Protein AF-A0A848NGG4-F1 (afdb_monomer_lite)

Organism: NCBI:txid72557

Foldseek 3Di:
DDDQPDDPVLVVLLVVLLCLLVVLCVVCVDPQPDQLVVLLVCLVPVPVDDLFFCSNVLNVVVVVVVHDSLVSLSVLLSVLLSLLLVLQQDRPPDDDDVVNVVSNVVSVVSSVVSSVCSNVSSRVVLVSNLVSLLSNLLSLLVPDDDDDPDPVSVVSSVVSLVNSCRSPVVCNVVSVVVSVVSNVVVVVVVVVVVVVVPDPVPPDPPPPPPPD

Structure (mmCIF, N/CA/C/O backbone):
data_AF-A0A848NGG4-F1
#
_entry.id   AF-A0A848NGG4-F1
#
loop_
_atom_site.group_PDB
_atom_site.id
_atom_site.type_symbol
_atom_site.label_atom_id
_atom_site.label_alt_id
_atom_site.label_comp_id
_atom_site.label_asym_id
_atom_site.label_entity_id
_atom_site.label_seq_id
_atom_site.pdbx_PDB_ins_code
_atom_site.Cartn_x
_atom_site.Cartn_y
_atom_site.Cartn_z
_atom_site.occupancy
_atom_site.B_iso_or_equiv
_atom_site.auth_seq_id
_atom_site.auth_comp_id
_atom_site.auth_asym_id
_atom_site.auth_atom_id
_atom_site.pdbx_PDB_model_num
ATOM 1 N N . MET A 1 1 ? -26.338 -16.593 5.298 1.00 42.88 1 MET A N 1
ATOM 2 C CA . MET A 1 1 ? -25.086 -15.808 5.193 1.00 42.88 1 MET A CA 1
ATOM 3 C C . MET A 1 1 ? -25.391 -14.527 4.423 1.00 42.88 1 MET A C 1
ATOM 5 O O . MET A 1 1 ? -25.716 -14.621 3.250 1.00 42.88 1 MET A O 1
ATOM 9 N N . ARG A 1 2 ? -25.391 -13.346 5.059 1.00 36.25 2 ARG A N 1
ATOM 10 C CA . ARG A 1 2 ? -25.520 -12.071 4.326 1.00 36.25 2 ARG A CA 1
ATOM 11 C C . ARG A 1 2 ? -24.120 -11.620 3.927 1.00 36.25 2 ARG A C 1
ATOM 13 O O . ARG A 1 2 ? -23.299 -11.378 4.808 1.00 36.25 2 ARG A O 1
ATOM 20 N N . LEU A 1 3 ? -23.848 -11.546 2.626 1.00 39.44 3 LEU A N 1
ATOM 21 C CA . LEU A 1 3 ? -22.597 -10.978 2.131 1.00 39.44 3 LEU A CA 1
ATOM 22 C C . LEU A 1 3 ? -22.504 -9.510 2.580 1.00 39.44 3 LEU A C 1
ATOM 24 O O . LEU A 1 3 ? -23.511 -8.795 2.526 1.00 39.44 3 LEU A O 1
ATOM 28 N N . PRO A 1 4 ? -21.336 -9.049 3.058 1.00 52.50 4 PRO A N 1
ATOM 29 C CA . PRO A 1 4 ? -21.156 -7.654 3.425 1.00 52.50 4 PRO A CA 1
ATOM 30 C C . PRO A 1 4 ? -21.379 -6.782 2.186 1.00 52.50 4 PRO A C 1
ATOM 32 O O . PRO A 1 4 ? -20.654 -6.890 1.201 1.00 52.50 4 PRO A O 1
ATOM 35 N N . GLN A 1 5 ? -22.397 -5.921 2.233 1.00 54.62 5 GLN A N 1
ATOM 36 C CA . GLN A 1 5 ? -22.659 -4.932 1.190 1.00 54.62 5 GLN A CA 1
ATOM 37 C C . GLN A 1 5 ? -21.437 -4.012 1.063 1.00 54.62 5 GLN A C 1
ATOM 39 O O . GLN A 1 5 ? -21.092 -3.274 1.991 1.00 54.62 5 GLN A O 1
ATOM 44 N N . VAL A 1 6 ? -20.747 -4.083 -0.075 1.00 60.03 6 VAL A N 1
ATOM 45 C CA . VAL A 1 6 ? -19.654 -3.166 -0.399 1.00 60.03 6 VAL A CA 1
ATOM 46 C C . VAL A 1 6 ? -20.287 -1.823 -0.755 1.00 60.03 6 VAL A C 1
ATOM 48 O O . VAL A 1 6 ? -20.941 -1.696 -1.783 1.00 60.03 6 VAL A O 1
ATOM 51 N N . GLY A 1 7 ? -20.139 -0.822 0.116 1.00 68.19 7 GLY A N 1
ATOM 52 C CA . GLY A 1 7 ? -20.706 0.506 -0.128 1.00 68.19 7 GLY A CA 1
ATOM 53 C C . GLY A 1 7 ? -20.148 1.129 -1.413 1.00 68.19 7 GLY A C 1
ATOM 54 O O . GLY A 1 7 ? -18.930 1.138 -1.606 1.00 68.19 7 GLY A O 1
ATOM 55 N N . GLY A 1 8 ? -21.024 1.685 -2.258 1.00 75.56 8 GLY A N 1
ATOM 56 C CA . GLY A 1 8 ? -20.667 2.238 -3.575 1.00 75.56 8 GLY A CA 1
ATOM 57 C C . GLY A 1 8 ? -19.533 3.273 -3.553 1.00 75.56 8 GLY A C 1
ATOM 58 O O . GLY A 1 8 ? -18.743 3.339 -4.489 1.00 75.56 8 GLY A O 1
ATOM 59 N N . GLY A 1 9 ? -19.361 4.002 -2.443 1.00 75.62 9 GLY A N 1
ATOM 60 C CA . GLY A 1 9 ? -18.257 4.955 -2.273 1.00 75.62 9 GLY A CA 1
ATOM 61 C C . GLY A 1 9 ? -16.858 4.321 -2.265 1.00 75.62 9 GLY A C 1
ATOM 62 O O . GLY A 1 9 ? -15.914 4.936 -2.750 1.00 75.62 9 GLY A O 1
ATOM 63 N N . ARG A 1 10 ? -16.707 3.079 -1.777 1.00 79.19 10 ARG A N 1
ATOM 64 C CA . ARG A 1 10 ? -15.417 2.357 -1.809 1.00 79.19 10 ARG A CA 1
ATOM 65 C C . ARG A 1 10 ? -15.009 2.014 -3.233 1.00 79.19 10 ARG A C 1
ATOM 67 O O . ARG A 1 10 ? -13.853 2.181 -3.601 1.00 79.19 10 ARG A O 1
ATOM 74 N N . ILE A 1 11 ? -15.981 1.543 -4.011 1.00 83.94 11 ILE A N 1
ATOM 75 C CA . ILE A 1 11 ? -15.784 1.138 -5.402 1.00 83.94 11 ILE A CA 1
ATOM 76 C C . ILE A 1 11 ? -15.431 2.368 -6.236 1.00 83.94 11 ILE A C 1
ATOM 78 O O . ILE A 1 11 ? -14.435 2.341 -6.947 1.00 83.94 11 ILE A O 1
ATOM 82 N N . ALA A 1 12 ? -16.171 3.469 -6.083 1.00 84.69 12 ALA A N 1
ATOM 83 C CA . ALA A 1 12 ? -15.880 4.715 -6.788 1.00 84.69 12 ALA A CA 1
ATOM 84 C C . ALA A 1 12 ? -14.471 5.252 -6.477 1.00 84.69 12 ALA A C 1
ATOM 86 O O . ALA A 1 12 ? -13.731 5.588 -7.397 1.00 84.69 12 ALA A O 1
ATOM 87 N N . ALA A 1 13 ? -14.064 5.276 -5.201 1.00 82.25 13 ALA A N 1
ATOM 88 C CA . ALA A 1 13 ? -12.723 5.718 -4.810 1.00 82.25 13 ALA A CA 1
ATOM 89 C C . ALA A 1 13 ? -11.616 4.799 -5.358 1.00 82.25 13 ALA A C 1
ATOM 91 O O . ALA A 1 13 ? -10.593 5.285 -5.832 1.00 82.25 13 ALA A O 1
ATOM 92 N N . ALA A 1 14 ? -11.830 3.479 -5.329 1.00 85.75 14 ALA A N 1
ATOM 93 C CA . ALA A 1 14 ? -10.897 2.508 -5.893 1.00 85.75 14 ALA A CA 1
ATOM 94 C C . ALA A 1 14 ? -10.751 2.675 -7.414 1.00 85.75 14 ALA A C 1
ATOM 96 O O . ALA A 1 14 ? -9.632 2.731 -7.915 1.00 85.75 14 ALA A O 1
ATOM 97 N N . LEU A 1 15 ? -11.866 2.814 -8.138 1.00 88.25 15 LEU A N 1
ATOM 98 C CA . LEU A 1 15 ? -11.864 3.053 -9.582 1.00 88.25 15 LEU A CA 1
ATOM 99 C C . LEU A 1 15 ? -11.178 4.374 -9.936 1.00 88.25 15 LEU A C 1
ATOM 101 O O . LEU A 1 15 ? -10.399 4.411 -10.883 1.00 88.25 15 LEU A O 1
ATOM 105 N N . LEU A 1 16 ? -11.414 5.434 -9.157 1.00 87.00 16 LEU A N 1
ATOM 106 C CA . LEU A 1 16 ? -10.749 6.721 -9.349 1.00 87.00 16 LEU A CA 1
ATOM 107 C C . LEU A 1 16 ? -9.233 6.609 -9.148 1.00 87.00 16 LEU A C 1
ATOM 109 O O . LEU A 1 16 ? -8.476 7.143 -9.952 1.00 87.00 16 LEU A O 1
ATOM 113 N N . ALA A 1 17 ? -8.783 5.891 -8.114 1.00 83.81 17 ALA A N 1
ATOM 114 C CA . ALA A 1 17 ? -7.361 5.657 -7.882 1.00 83.81 17 ALA A CA 1
ATOM 115 C C . ALA A 1 17 ? -6.725 4.861 -9.033 1.00 83.81 17 ALA A C 1
ATOM 117 O O . ALA A 1 17 ? -5.684 5.262 -9.545 1.00 83.81 17 ALA A O 1
ATOM 118 N N . ILE A 1 18 ? -7.375 3.782 -9.488 1.00 87.25 18 ILE A N 1
ATOM 119 C CA . ILE A 1 18 ? -6.925 3.001 -10.652 1.00 87.25 18 ILE A CA 1
ATOM 120 C C . ILE A 1 18 ? -6.815 3.910 -11.884 1.00 87.25 18 ILE A C 1
ATOM 122 O O . ILE A 1 18 ? -5.762 3.960 -12.517 1.00 87.25 18 ILE A O 1
ATOM 126 N N . ALA A 1 19 ? -7.868 4.670 -12.196 1.00 87.38 19 ALA A N 1
ATOM 127 C CA . ALA A 1 19 ? -7.880 5.579 -13.337 1.00 87.38 19 ALA A CA 1
ATOM 128 C C . ALA A 1 19 ? -6.771 6.639 -13.244 1.00 87.38 19 ALA A C 1
ATOM 130 O O . ALA A 1 19 ? -6.118 6.920 -14.245 1.00 87.38 19 ALA A O 1
ATOM 131 N N . ALA A 1 20 ? -6.511 7.180 -12.051 1.00 83.50 20 ALA A N 1
ATOM 132 C CA . ALA A 1 20 ? -5.441 8.145 -11.828 1.00 83.50 20 ALA A CA 1
ATOM 133 C C . ALA A 1 20 ? -4.053 7.537 -12.090 1.00 83.50 20 ALA A C 1
ATOM 135 O O . ALA A 1 20 ? -3.285 8.103 -12.865 1.00 83.50 20 ALA A O 1
ATOM 136 N N . PHE A 1 21 ? -3.736 6.370 -11.513 1.00 81.69 21 PHE A N 1
ATOM 137 C CA . PHE A 1 21 ? -2.426 5.731 -11.706 1.00 81.69 21 PHE A CA 1
ATOM 138 C C . PHE A 1 21 ? -2.168 5.354 -13.166 1.00 81.69 21 PHE A C 1
ATOM 140 O O . PHE A 1 21 ? -1.100 5.660 -13.696 1.00 81.69 21 PHE A O 1
ATOM 147 N N . PHE A 1 22 ? -3.144 4.735 -13.836 1.00 84.88 22 PHE A N 1
ATOM 148 C CA . PHE A 1 22 ? -2.998 4.347 -15.240 1.00 84.88 22 PHE A CA 1
ATOM 149 C C . PHE A 1 22 ? -3.020 5.557 -16.183 1.00 84.88 22 PHE A C 1
ATOM 151 O O . PHE A 1 22 ? -2.250 5.588 -17.141 1.00 84.88 22 PHE A O 1
ATOM 158 N N . GLY A 1 23 ? -3.842 6.573 -15.905 1.00 83.31 23 GLY A N 1
ATOM 159 C CA . GLY A 1 23 ? -3.895 7.808 -16.688 1.00 83.31 23 GLY A CA 1
ATOM 160 C C . GLY A 1 23 ? -2.586 8.593 -16.628 1.00 83.31 23 GLY A C 1
ATOM 161 O O . GLY A 1 23 ? -2.070 9.009 -17.662 1.00 83.31 23 GLY A O 1
ATOM 162 N N . ILE A 1 24 ? -1.996 8.727 -15.437 1.00 75.00 24 ILE A N 1
ATOM 163 C CA . ILE A 1 24 ? -0.695 9.385 -15.245 1.00 75.00 24 ILE A CA 1
ATOM 164 C C . ILE A 1 24 ? 0.420 8.584 -15.925 1.00 75.00 24 ILE A C 1
ATOM 166 O O . ILE A 1 24 ? 1.232 9.166 -16.645 1.00 75.00 24 ILE A O 1
ATOM 170 N N . ALA A 1 25 ? 0.439 7.257 -15.764 1.00 75.81 25 ALA A N 1
ATOM 171 C CA . ALA A 1 25 ? 1.416 6.401 -16.436 1.00 75.81 25 ALA A CA 1
ATOM 172 C C . ALA A 1 25 ? 1.322 6.501 -17.969 1.00 75.81 25 ALA A C 1
ATOM 174 O O . ALA A 1 25 ? 2.349 6.555 -18.644 1.00 75.81 25 ALA A O 1
ATOM 175 N N . ALA A 1 26 ? 0.106 6.586 -18.520 1.00 80.12 26 ALA A N 1
ATOM 176 C CA . ALA A 1 26 ? -0.121 6.757 -19.953 1.00 80.12 26 ALA A CA 1
ATOM 177 C C . ALA A 1 26 ? 0.290 8.147 -20.464 1.00 80.12 26 ALA A C 1
ATOM 179 O O . ALA A 1 26 ? 0.866 8.247 -21.547 1.00 80.12 26 ALA A O 1
ATOM 180 N N . MET A 1 27 ? -0.015 9.201 -19.698 1.00 75.69 27 MET A N 1
ATOM 181 C CA . MET A 1 27 ? 0.215 10.597 -20.081 1.00 75.69 27 MET A CA 1
ATOM 182 C C . MET A 1 27 ? 1.693 10.971 -20.031 1.00 75.69 27 MET A C 1
ATOM 184 O O . MET A 1 27 ? 2.199 11.594 -20.959 1.00 75.69 27 MET A O 1
ATOM 188 N N . PHE A 1 28 ? 2.383 10.598 -18.955 1.00 64.94 28 PHE A N 1
ATOM 189 C CA . PHE A 1 28 ? 3.766 11.014 -18.752 1.00 64.94 28 PHE A CA 1
ATOM 190 C C . PHE A 1 28 ? 4.770 10.000 -19.287 1.00 64.94 28 PHE A C 1
ATOM 192 O O . PHE A 1 28 ? 5.910 10.389 -19.525 1.00 64.94 28 PHE A O 1
ATOM 199 N N . ARG A 1 29 ? 4.364 8.724 -19.461 1.00 63.12 29 ARG A N 1
ATOM 200 C CA . ARG A 1 29 ? 5.255 7.579 -19.741 1.00 63.12 29 ARG A CA 1
ATOM 201 C C . ARG A 1 29 ? 6.622 7.761 -19.083 1.00 63.12 29 ARG A C 1
ATOM 203 O O . ARG A 1 29 ? 7.631 7.657 -19.783 1.00 63.12 29 ARG A O 1
ATOM 210 N N . PRO A 1 30 ? 6.667 8.152 -17.796 1.00 56.91 30 PRO A N 1
ATOM 211 C CA . PRO A 1 30 ? 7.916 8.605 -17.238 1.00 56.91 30 PRO A CA 1
ATOM 212 C C . PRO A 1 30 ? 8.872 7.428 -17.346 1.00 56.91 30 PRO A C 1
ATOM 214 O O . PRO A 1 30 ? 8.525 6.324 -16.913 1.00 56.91 30 PRO A O 1
ATOM 217 N N . GLU A 1 31 ? 10.042 7.631 -17.954 1.00 54.03 31 GLU A N 1
ATOM 218 C CA . GLU A 1 31 ? 11.123 6.700 -17.679 1.00 54.03 31 GLU A CA 1
ATOM 219 C C . GLU A 1 31 ? 11.249 6.679 -16.157 1.00 54.03 31 GLU A C 1
ATOM 221 O O . GLU A 1 31 ? 11.372 7.746 -15.543 1.00 54.03 31 GLU A O 1
ATOM 226 N N . PRO A 1 32 ? 11.072 5.512 -15.523 1.00 53.81 32 PRO A N 1
ATOM 227 C CA . PRO A 1 32 ? 11.035 5.465 -14.080 1.00 53.81 32 PRO A CA 1
ATOM 228 C C . PRO A 1 32 ? 12.338 6.048 -13.535 1.00 53.81 32 PRO A C 1
ATOM 230 O O . PRO A 1 32 ? 13.411 5.523 -13.802 1.00 53.81 32 PRO A O 1
ATOM 233 N N . VAL A 1 33 ? 12.271 7.155 -12.803 1.00 58.19 33 VAL A N 1
ATOM 234 C CA . VAL A 1 33 ? 13.480 7.826 -12.311 1.00 58.19 33 VAL A CA 1
ATOM 235 C C . VAL A 1 33 ? 14.144 6.957 -11.237 1.00 58.19 33 VAL A C 1
ATOM 237 O O . VAL A 1 33 ? 13.449 6.300 -10.464 1.00 58.19 33 VAL A O 1
ATOM 240 N N . SER A 1 34 ? 15.485 6.963 -11.217 1.00 58.47 34 SER A N 1
ATOM 241 C CA . SER A 1 34 ? 16.433 6.412 -10.221 1.00 58.47 34 SER A CA 1
ATOM 242 C C . SER A 1 34 ? 15.930 5.265 -9.332 1.00 58.47 34 SER A C 1
ATOM 244 O O . SER A 1 34 ? 16.369 4.131 -9.494 1.00 58.47 34 SER A O 1
ATOM 246 N N . ASP A 1 35 ? 15.033 5.539 -8.383 1.00 67.12 35 ASP A N 1
ATOM 247 C CA . ASP A 1 35 ? 14.587 4.576 -7.377 1.00 67.12 35 ASP A CA 1
ATOM 248 C C . ASP A 1 35 ? 13.759 3.439 -7.971 1.00 67.12 35 ASP A C 1
ATOM 250 O O . ASP A 1 35 ? 13.964 2.283 -7.609 1.00 67.12 35 ASP A O 1
ATOM 254 N N . PHE A 1 36 ? 12.847 3.721 -8.904 1.00 68.50 36 PHE A N 1
ATOM 255 C CA . PHE A 1 36 ? 12.080 2.645 -9.525 1.00 68.50 36 PHE A CA 1
ATOM 256 C C . PHE A 1 36 ? 12.971 1.767 -10.398 1.00 68.50 36 PHE A C 1
ATOM 258 O O . PHE A 1 36 ? 12.905 0.547 -10.280 1.00 68.50 36 PHE A O 1
ATOM 265 N N . LEU A 1 37 ? 13.817 2.366 -11.245 1.00 72.88 37 LEU A N 1
ATOM 266 C CA . LEU A 1 37 ? 14.780 1.619 -12.061 1.00 72.88 37 LEU A CA 1
ATOM 267 C C . LEU A 1 37 ? 15.682 0.750 -11.184 1.00 72.88 37 LEU A C 1
ATOM 269 O O . LEU A 1 37 ? 15.903 -0.415 -11.500 1.00 72.88 37 LEU A O 1
ATOM 273 N N . TYR A 1 38 ? 16.124 1.283 -10.046 1.00 75.31 38 TYR A N 1
ATOM 274 C CA . TYR A 1 38 ? 16.896 0.544 -9.060 1.00 75.31 38 TYR A CA 1
ATOM 275 C C . TYR A 1 38 ? 16.151 -0.709 -8.564 1.00 75.31 38 TYR A C 1
ATOM 277 O O . TYR A 1 38 ? 16.687 -1.810 -8.666 1.00 75.31 38 TYR A O 1
ATOM 285 N N . TYR A 1 39 ? 14.896 -0.590 -8.111 1.00 74.12 39 TYR A N 1
ATOM 286 C CA . TYR A 1 39 ? 14.107 -1.756 -7.672 1.00 74.12 39 TYR A CA 1
ATOM 287 C C . TYR A 1 39 ? 13.698 -2.690 -8.821 1.00 74.12 39 TYR A C 1
ATOM 289 O O . TYR A 1 39 ? 13.593 -3.901 -8.630 1.00 74.12 39 TYR A O 1
ATOM 297 N N . TRP A 1 40 ? 13.516 -2.152 -10.026 1.00 78.31 40 TRP A N 1
ATOM 298 C CA . TRP A 1 40 ? 13.232 -2.926 -11.231 1.00 78.31 40 TRP A CA 1
ATOM 299 C C . TRP A 1 40 ? 14.433 -3.769 -11.672 1.00 78.31 40 TRP A C 1
ATOM 301 O O . TRP A 1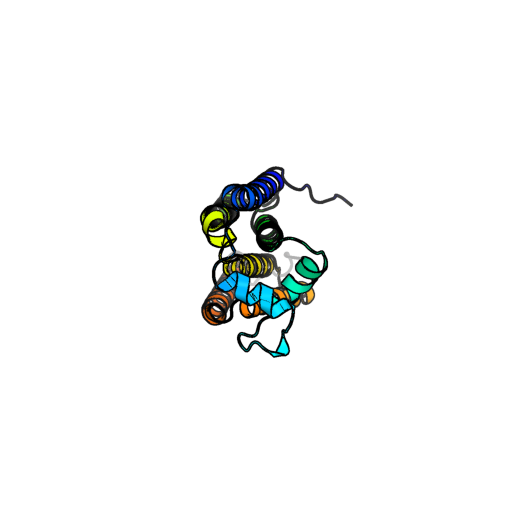 40 ? 14.258 -4.885 -12.159 1.00 78.31 40 TRP A O 1
ATOM 311 N N . MET A 1 41 ? 15.656 -3.262 -11.500 1.00 78.56 41 MET A N 1
ATOM 312 C CA . MET A 1 41 ? 16.894 -4.009 -11.743 1.00 78.56 41 MET A CA 1
ATOM 313 C C . MET A 1 41 ? 17.182 -5.022 -10.629 1.00 78.56 41 MET A C 1
ATOM 315 O O . MET A 1 41 ? 17.623 -6.129 -10.931 1.00 78.56 41 MET A O 1
ATOM 319 N N . ILE A 1 42 ? 16.860 -4.700 -9.367 1.00 77.88 42 ILE A N 1
ATOM 320 C CA . ILE A 1 42 ? 16.949 -5.649 -8.239 1.00 77.88 42 ILE A CA 1
ATOM 321 C C . ILE A 1 42 ? 16.197 -6.946 -8.535 1.00 77.88 42 ILE A C 1
ATOM 323 O O . ILE A 1 42 ? 16.678 -8.014 -8.167 1.00 77.88 42 ILE A O 1
ATOM 327 N N . ALA A 1 43 ? 15.052 -6.864 -9.216 1.00 76.94 43 ALA A N 1
ATOM 328 C CA . ALA A 1 43 ? 14.248 -8.033 -9.553 1.00 76.94 43 ALA A CA 1
ATOM 329 C C . ALA A 1 43 ? 14.999 -9.096 -10.388 1.00 76.94 43 ALA A C 1
ATOM 331 O O . ALA A 1 43 ? 14.624 -10.261 -10.325 1.00 76.94 43 ALA A O 1
ATOM 332 N N . ASP A 1 44 ? 16.056 -8.732 -11.133 1.00 74.25 44 ASP A N 1
ATOM 333 C CA . ASP A 1 44 ? 16.866 -9.702 -11.900 1.00 74.25 44 ASP A CA 1
ATOM 334 C C . ASP A 1 44 ? 18.009 -10.303 -11.081 1.00 74.25 44 ASP A C 1
ATOM 336 O O . ASP A 1 44 ? 18.459 -11.416 -11.347 1.00 74.25 44 ASP A O 1
ATOM 340 N N . ALA A 1 45 ? 18.526 -9.545 -10.116 1.00 72.75 45 ALA A N 1
ATOM 341 C CA . ALA A 1 45 ? 19.734 -9.900 -9.389 1.00 72.75 45 ALA A CA 1
ATOM 342 C C . ALA A 1 45 ? 19.644 -9.465 -7.919 1.00 72.75 45 ALA A C 1
ATOM 344 O O . ALA A 1 45 ? 20.409 -8.599 -7.481 1.00 72.75 45 ALA A O 1
ATOM 345 N N . PRO A 1 46 ? 18.748 -10.077 -7.122 1.00 69.50 46 PRO A N 1
ATOM 346 C CA . PRO A 1 46 ? 18.529 -9.686 -5.730 1.00 69.50 46 PRO A CA 1
ATOM 347 C C . PRO A 1 46 ? 19.798 -9.819 -4.872 1.00 69.50 46 PRO A C 1
ATOM 349 O O . PRO A 1 46 ? 19.980 -9.069 -3.918 1.00 69.50 46 PRO A O 1
ATOM 352 N N . ALA A 1 47 ? 20.721 -10.711 -5.250 1.00 68.94 47 ALA A N 1
ATOM 353 C CA . ALA A 1 47 ? 22.001 -10.909 -4.571 1.00 68.94 47 ALA A CA 1
ATOM 354 C C . ALA A 1 47 ? 23.002 -9.744 -4.733 1.00 68.94 47 ALA A C 1
ATOM 356 O O . ALA A 1 47 ? 23.935 -9.638 -3.940 1.00 68.94 47 ALA A O 1
ATOM 357 N N . LEU A 1 48 ? 22.836 -8.880 -5.743 1.00 62.91 48 LEU A N 1
ATOM 358 C CA . LEU A 1 48 ? 23.790 -7.807 -6.063 1.00 62.91 48 LEU A CA 1
ATOM 359 C C . LEU A 1 48 ? 23.485 -6.477 -5.361 1.00 62.91 48 LEU A C 1
ATOM 361 O O . LEU A 1 48 ? 24.279 -5.541 -5.448 1.00 62.91 48 LEU A O 1
ATOM 365 N N . TYR A 1 49 ? 22.352 -6.366 -4.667 1.00 61.66 49 TYR A N 1
ATOM 366 C CA . TYR A 1 49 ? 21.877 -5.091 -4.141 1.00 61.66 49 TYR A CA 1
ATOM 367 C C . TYR A 1 49 ? 21.682 -5.120 -2.625 1.00 61.66 49 TYR A C 1
ATOM 369 O O . TYR A 1 49 ? 20.943 -5.927 -2.073 1.00 61.66 49 TYR A O 1
ATOM 377 N N . HIS A 1 50 ? 22.338 -4.178 -1.945 1.00 61.03 50 HIS A N 1
ATOM 378 C CA . HIS A 1 50 ? 22.393 -4.120 -0.481 1.00 61.03 50 HIS A CA 1
ATOM 379 C C . HIS A 1 50 ? 21.259 -3.319 0.174 1.00 61.03 50 HIS A C 1
ATOM 381 O O . HIS A 1 50 ? 21.118 -3.360 1.397 1.00 61.03 50 HIS A O 1
ATOM 387 N N . LYS A 1 51 ? 20.434 -2.590 -0.597 1.00 59.03 51 LYS A N 1
ATOM 388 C CA . LYS A 1 51 ? 19.215 -1.966 -0.056 1.00 59.03 51 LYS A CA 1
ATOM 389 C C . LYS A 1 51 ? 18.151 -3.057 0.084 1.00 59.03 51 LYS A C 1
ATOM 391 O O . LYS A 1 51 ? 17.314 -3.240 -0.792 1.00 59.03 51 LYS A O 1
ATOM 396 N N . GLY A 1 52 ? 18.262 -3.828 1.163 1.00 55.88 52 GLY A N 1
ATOM 397 C CA . GLY A 1 52 ? 17.351 -4.920 1.483 1.00 55.88 52 GLY A CA 1
ATOM 398 C C . GLY A 1 52 ? 15.885 -4.480 1.556 1.00 55.88 52 GLY A C 1
ATOM 399 O O . GLY A 1 52 ? 15.577 -3.317 1.816 1.00 55.88 52 GLY A O 1
ATOM 400 N N . GLY A 1 53 ? 14.983 -5.435 1.339 1.00 67.06 53 GLY A N 1
ATOM 401 C CA . GLY A 1 53 ? 13.539 -5.239 1.441 1.00 67.06 53 GLY A CA 1
ATOM 402 C C . GLY A 1 53 ? 12.763 -6.199 0.545 1.00 67.06 53 GLY A C 1
ATOM 403 O O . GLY A 1 53 ? 13.284 -6.705 -0.443 1.00 67.06 53 GLY A O 1
ATOM 404 N N . VAL A 1 54 ? 11.487 -6.421 0.865 1.00 78.12 54 VAL A N 1
ATOM 405 C CA . VAL A 1 54 ? 10.592 -7.322 0.103 1.00 78.12 54 VAL A CA 1
ATOM 406 C C . VAL A 1 54 ? 10.165 -6.697 -1.240 1.00 78.12 54 VAL A C 1
ATOM 408 O O . VAL A 1 54 ? 9.515 -7.330 -2.063 1.00 78.12 54 VAL A O 1
ATOM 411 N N . VAL A 1 55 ? 10.553 -5.443 -1.496 1.00 76.38 55 VAL A N 1
ATOM 412 C CA . VAL A 1 55 ? 10.209 -4.694 -2.712 1.00 76.38 55 VAL A CA 1
ATOM 413 C C . VAL A 1 55 ? 10.657 -5.421 -3.982 1.00 76.38 55 VAL A C 1
ATOM 415 O O . VAL A 1 55 ? 9.864 -5.536 -4.910 1.00 76.38 55 VAL A O 1
ATOM 418 N N . GLY A 1 56 ? 11.899 -5.916 -4.033 1.00 75.12 56 GLY A N 1
ATOM 419 C CA . GLY A 1 56 ? 12.435 -6.593 -5.223 1.00 75.12 56 GLY A CA 1
ATOM 420 C C . GLY A 1 56 ? 11.621 -7.828 -5.621 1.00 75.12 56 GLY A C 1
ATOM 421 O O . GLY A 1 56 ? 11.306 -8.014 -6.795 1.00 75.12 56 GLY A O 1
ATOM 422 N N . GLU A 1 57 ? 11.181 -8.598 -4.624 1.00 81.25 57 GLU A N 1
ATOM 423 C CA . GLU A 1 57 ? 10.332 -9.785 -4.800 1.00 81.25 57 GLU A CA 1
ATOM 424 C C . GLU A 1 57 ? 8.949 -9.437 -5.372 1.00 81.25 57 GLU A C 1
ATOM 426 O O . GLU A 1 57 ? 8.367 -10.215 -6.123 1.00 81.25 57 GLU A O 1
ATOM 431 N N . LEU A 1 58 ? 8.417 -8.247 -5.070 1.00 82.69 58 LEU A N 1
ATOM 432 C CA . LEU A 1 58 ? 7.135 -7.787 -5.619 1.00 82.69 58 LEU A CA 1
ATOM 433 C C . LEU A 1 58 ? 7.232 -7.419 -7.106 1.00 82.69 58 LEU A C 1
ATOM 435 O O . LEU A 1 58 ? 6.249 -7.548 -7.837 1.00 82.69 58 LEU A O 1
ATOM 439 N N . PHE A 1 59 ? 8.404 -6.974 -7.563 1.00 81.25 59 PHE A N 1
ATOM 440 C CA . PHE A 1 59 ? 8.641 -6.627 -8.965 1.00 81.25 59 PHE A CA 1
ATOM 441 C C . PHE A 1 59 ? 8.927 -7.845 -9.849 1.00 81.25 59 PHE A C 1
ATOM 443 O O . PHE A 1 59 ? 8.603 -7.807 -11.037 1.00 81.25 59 PHE A O 1
ATOM 450 N N . GLY A 1 60 ? 9.463 -8.932 -9.285 1.00 84.56 60 GLY A N 1
ATOM 451 C CA . GLY A 1 60 ? 9.799 -10.164 -10.009 1.00 84.56 60 GLY A CA 1
ATOM 452 C C . GLY A 1 60 ? 8.660 -10.712 -10.884 1.00 84.56 60 GLY A C 1
ATOM 453 O O . GLY A 1 60 ? 8.846 -10.834 -12.096 1.00 84.56 60 GLY A O 1
ATOM 454 N N . PRO A 1 61 ? 7.455 -10.977 -10.340 1.00 86.75 61 PRO A N 1
ATOM 455 C CA . PRO A 1 61 ? 6.326 -11.492 -11.121 1.00 86.75 61 PRO A CA 1
ATOM 456 C C . PRO A 1 61 ? 5.854 -10.535 -12.222 1.00 86.75 61 PRO A C 1
ATOM 458 O O . PRO A 1 61 ? 5.517 -10.966 -13.323 1.00 86.75 61 PRO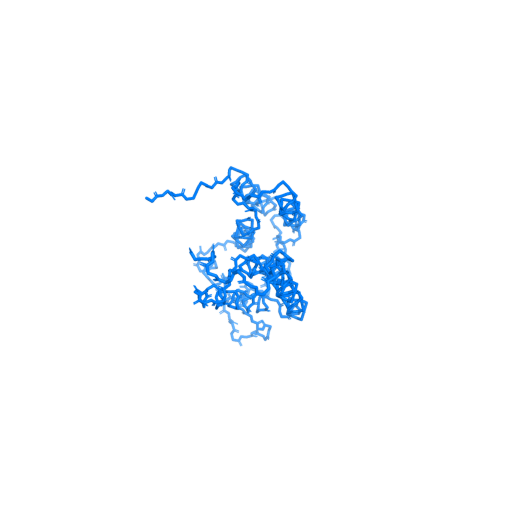 A O 1
ATOM 461 N N . VAL A 1 62 ? 5.847 -9.229 -11.940 1.00 87.00 62 VAL A N 1
ATOM 462 C CA . VAL A 1 62 ? 5.427 -8.189 -12.894 1.00 87.00 62 VAL A CA 1
ATOM 463 C C . VAL A 1 62 ? 6.385 -8.140 -14.083 1.00 87.00 62 VAL A C 1
ATOM 465 O O . VAL A 1 62 ? 5.959 -8.070 -15.235 1.00 87.00 62 VAL A O 1
ATOM 468 N N . LYS A 1 63 ? 7.684 -8.229 -13.801 1.00 83.38 63 LYS A N 1
ATOM 469 C CA . LYS A 1 63 ? 8.732 -8.245 -14.815 1.00 83.38 63 LYS A CA 1
ATOM 470 C C . LYS A 1 63 ? 8.766 -9.559 -15.596 1.00 83.38 63 LYS A C 1
ATOM 472 O O . LYS A 1 63 ? 8.884 -9.528 -16.817 1.00 83.38 63 LYS A O 1
ATOM 477 N N . GLY A 1 64 ? 8.576 -10.697 -14.925 1.00 86.81 64 GLY A N 1
ATOM 478 C CA . GLY A 1 64 ? 8.451 -12.015 -15.557 1.00 86.81 64 GLY A CA 1
ATOM 479 C C . GLY A 1 64 ? 7.258 -12.122 -16.515 1.00 86.81 64 GLY A C 1
ATOM 480 O O . GLY A 1 64 ? 7.319 -12.861 -17.492 1.00 86.81 64 GLY A O 1
ATOM 481 N N . ALA A 1 65 ? 6.208 -11.325 -16.297 1.00 89.19 65 ALA A N 1
ATOM 482 C CA . ALA A 1 65 ? 5.076 -11.182 -17.213 1.00 89.19 65 ALA A CA 1
ATOM 483 C C . ALA A 1 65 ? 5.349 -10.246 -18.414 1.00 89.19 65 ALA A C 1
ATOM 485 O O . ALA A 1 65 ? 4.418 -9.907 -19.143 1.00 89.19 65 ALA A O 1
ATOM 486 N N . ALA A 1 66 ? 6.598 -9.805 -18.615 1.00 87.62 66 ALA A N 1
ATOM 487 C CA . ALA A 1 66 ? 7.016 -8.876 -19.670 1.00 87.62 66 ALA A CA 1
ATOM 488 C C . ALA A 1 66 ? 6.239 -7.541 -19.683 1.00 87.62 66 ALA A C 1
ATOM 490 O O . ALA A 1 66 ? 6.099 -6.891 -20.721 1.00 87.62 66 ALA A O 1
ATOM 491 N N . ILE A 1 67 ? 5.736 -7.109 -18.523 1.00 84.81 67 ILE A N 1
ATOM 492 C CA . ILE A 1 67 ? 5.046 -5.826 -18.382 1.00 84.81 67 ILE A CA 1
ATOM 493 C C . ILE A 1 67 ? 6.089 -4.707 -18.416 1.00 84.81 67 ILE A C 1
ATOM 495 O O . ILE A 1 67 ? 7.117 -4.777 -17.741 1.00 84.81 67 ILE A O 1
ATOM 499 N N . ALA A 1 68 ? 5.822 -3.650 -19.186 1.00 83.12 68 ALA A N 1
ATOM 500 C CA . ALA A 1 68 ? 6.732 -2.514 -19.250 1.00 83.12 68 ALA A CA 1
ATOM 501 C C . ALA A 1 68 ? 6.892 -1.850 -17.861 1.00 83.12 68 ALA A C 1
ATOM 503 O O . ALA A 1 68 ? 5.904 -1.746 -17.127 1.00 83.12 68 ALA A O 1
ATOM 504 N N . PRO A 1 69 ? 8.087 -1.333 -17.514 1.00 78.38 69 PRO A N 1
ATOM 505 C CA . PRO A 1 69 ? 8.399 -0.779 -16.190 1.00 78.38 69 PRO A CA 1
ATOM 506 C C . PRO A 1 69 ? 7.332 0.180 -15.635 1.00 78.38 69 PRO A C 1
ATOM 508 O O . PRO A 1 69 ? 6.833 0.005 -14.525 1.00 78.38 69 PRO A O 1
ATOM 511 N N . TYR A 1 70 ? 6.907 1.152 -16.444 1.00 77.25 70 TYR A N 1
ATOM 512 C CA . TYR A 1 70 ? 5.923 2.165 -16.055 1.00 77.25 70 TYR A CA 1
ATOM 513 C C . TYR A 1 70 ? 4.519 1.580 -15.807 1.00 77.25 70 TYR A C 1
ATOM 515 O O . TYR A 1 70 ? 3.819 2.015 -14.891 1.00 77.25 70 TYR A O 1
ATOM 523 N N . TRP A 1 71 ? 4.114 0.548 -16.557 1.00 82.25 71 TRP A N 1
ATOM 524 C CA . TRP A 1 71 ? 2.865 -0.178 -16.299 1.00 82.25 71 TRP A CA 1
ATOM 525 C C . TRP A 1 71 ? 2.954 -1.038 -15.043 1.00 82.25 71 TRP A C 1
ATOM 527 O O . TRP A 1 71 ? 1.989 -1.115 -14.284 1.00 82.25 71 TRP A O 1
ATOM 537 N N . GLY A 1 72 ? 4.117 -1.639 -14.791 1.00 82.56 72 GLY A N 1
ATOM 538 C CA . GLY A 1 72 ? 4.371 -2.389 -13.569 1.00 82.56 72 GLY A CA 1
ATOM 539 C C . GLY A 1 72 ? 4.279 -1.513 -12.319 1.00 82.56 72 GLY A C 1
ATOM 540 O O . GLY A 1 72 ? 3.635 -1.895 -11.342 1.00 82.56 72 GLY A O 1
ATOM 541 N N . ALA A 1 73 ? 4.843 -0.303 -12.382 1.00 78.88 73 ALA A N 1
ATOM 542 C CA . ALA A 1 73 ? 4.727 0.710 -11.334 1.00 78.88 73 ALA A CA 1
ATOM 543 C C . ALA A 1 73 ? 3.268 1.073 -11.044 1.0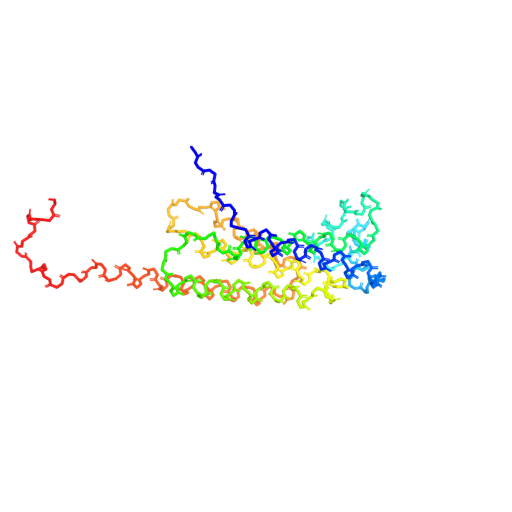0 78.88 73 ALA A C 1
ATOM 545 O O . ALA A 1 73 ? 2.826 1.030 -9.895 1.00 78.88 73 ALA A O 1
ATOM 546 N N . ALA A 1 74 ? 2.516 1.408 -12.097 1.00 81.94 74 ALA A N 1
ATOM 547 C CA . ALA A 1 74 ? 1.117 1.798 -11.992 1.00 81.94 74 ALA A CA 1
ATOM 548 C C . ALA A 1 74 ? 0.257 0.675 -11.404 1.00 81.94 74 ALA A C 1
ATOM 550 O O . ALA A 1 74 ? -0.563 0.932 -10.524 1.00 81.94 74 ALA A O 1
ATOM 551 N N . LEU A 1 75 ? 0.482 -0.567 -11.845 1.00 86.88 75 LEU A N 1
ATOM 552 C CA . LEU A 1 75 ? -0.238 -1.741 -11.367 1.00 86.88 75 LEU A CA 1
ATOM 553 C C . LEU A 1 75 ? -0.024 -1.961 -9.867 1.00 86.88 75 LEU A C 1
ATOM 555 O O . LEU A 1 75 ? -0.998 -2.045 -9.121 1.00 86.88 75 LEU A O 1
ATOM 559 N N . LEU A 1 76 ? 1.232 -2.012 -9.413 1.00 86.50 76 LEU A N 1
ATOM 560 C CA . LEU A 1 76 ? 1.541 -2.233 -7.999 1.00 86.50 76 LEU A CA 1
ATOM 561 C C . LEU A 1 76 ? 0.988 -1.097 -7.132 1.00 86.50 76 LEU A C 1
ATOM 563 O O . LEU A 1 76 ? 0.271 -1.355 -6.164 1.00 86.50 76 LEU A O 1
ATOM 567 N N . ASN A 1 77 ? 1.225 0.157 -7.519 1.00 85.50 77 ASN A N 1
ATOM 568 C CA . ASN A 1 77 ? 0.690 1.318 -6.810 1.00 85.50 77 ASN A CA 1
ATOM 569 C C . ASN A 1 77 ? -0.839 1.284 -6.708 1.00 85.50 77 ASN A C 1
ATOM 571 O O . ASN A 1 77 ? -1.386 1.519 -5.630 1.00 85.50 77 ASN A O 1
ATOM 575 N N . ALA A 1 78 ? -1.531 0.931 -7.796 1.00 86.94 78 ALA A N 1
ATOM 576 C CA . ALA A 1 78 ? -2.979 0.788 -7.799 1.00 86.94 78 ALA A CA 1
ATOM 577 C C . ALA A 1 78 ? -3.441 -0.334 -6.856 1.00 86.94 78 ALA A C 1
ATOM 579 O O . ALA A 1 78 ? -4.359 -0.116 -6.068 1.00 86.94 78 ALA A O 1
ATOM 580 N N . CYS A 1 79 ? -2.793 -1.504 -6.865 1.00 89.44 79 CYS A N 1
ATOM 581 C CA . CYS A 1 79 ? -3.132 -2.609 -5.963 1.00 89.44 79 CYS A CA 1
ATOM 582 C C . CYS A 1 79 ? -3.026 -2.205 -4.484 1.00 89.44 79 CYS A C 1
ATOM 584 O O . CYS A 1 79 ? -3.961 -2.430 -3.710 1.00 89.44 79 CYS A O 1
ATOM 586 N N . PHE A 1 80 ? -1.919 -1.569 -4.094 1.00 89.06 80 PHE A N 1
ATOM 587 C CA . PHE A 1 80 ? -1.701 -1.121 -2.718 1.00 89.06 80 PHE A CA 1
ATOM 588 C C . PHE A 1 80 ? -2.653 0.016 -2.321 1.00 89.06 80 PHE A C 1
ATOM 590 O O . PHE A 1 80 ? -3.260 -0.040 -1.248 1.00 89.06 80 PHE A O 1
ATOM 597 N N . ALA A 1 81 ? -2.873 0.992 -3.205 1.00 86.19 81 ALA A N 1
ATOM 598 C CA . ALA A 1 81 ? -3.833 2.070 -2.986 1.00 86.19 81 ALA A CA 1
ATOM 599 C C . ALA A 1 81 ? -5.257 1.537 -2.787 1.00 86.19 81 ALA A C 1
ATOM 601 O O . ALA A 1 81 ? -5.944 1.928 -1.844 1.00 86.19 81 ALA A O 1
ATOM 602 N N . VAL A 1 82 ? -5.698 0.600 -3.631 1.00 88.25 82 VAL A N 1
ATOM 603 C CA . VAL A 1 82 ? -7.011 -0.043 -3.505 1.00 88.25 82 VAL A CA 1
ATOM 604 C C . VAL A 1 82 ? -7.116 -0.764 -2.162 1.00 88.25 82 VAL A C 1
ATOM 606 O O . VAL A 1 82 ? -8.084 -0.544 -1.431 1.00 88.25 82 VAL A O 1
ATOM 609 N N . ALA A 1 83 ? -6.110 -1.552 -1.772 1.00 87.56 83 ALA A N 1
ATOM 610 C CA . ALA A 1 83 ? -6.100 -2.217 -0.469 1.00 87.56 83 ALA A CA 1
ATOM 611 C C . ALA A 1 83 ? -6.242 -1.216 0.695 1.00 87.56 83 ALA A C 1
ATOM 613 O O . ALA A 1 83 ? -7.059 -1.432 1.596 1.00 87.56 83 ALA A O 1
ATOM 614 N N . ALA A 1 84 ? -5.526 -0.087 0.647 1.00 86.00 84 ALA A N 1
ATOM 615 C CA . ALA A 1 84 ? -5.633 0.980 1.640 1.00 86.00 84 ALA A CA 1
ATOM 616 C C . ALA A 1 84 ? -7.030 1.626 1.664 1.00 86.00 84 ALA A C 1
ATOM 618 O O . ALA A 1 84 ? -7.609 1.802 2.736 1.00 86.00 84 ALA A O 1
ATOM 619 N N . ILE A 1 85 ? -7.630 1.908 0.504 1.00 84.88 85 ILE A N 1
ATOM 620 C CA . ILE A 1 85 ? -8.986 2.475 0.398 1.00 84.88 85 ILE A CA 1
ATOM 621 C C . ILE A 1 85 ? -10.015 1.553 1.060 1.00 84.88 85 ILE A C 1
ATOM 623 O O . ILE A 1 85 ? -10.813 1.997 1.891 1.00 84.88 85 ILE A O 1
ATOM 627 N N . PHE A 1 86 ? -9.977 0.256 0.751 1.00 83.56 86 PHE A N 1
ATOM 628 C CA . PHE A 1 86 ? -10.866 -0.731 1.370 1.00 83.56 86 PHE A CA 1
ATOM 629 C C . PHE A 1 86 ? -10.599 -0.901 2.873 1.00 83.56 86 PHE A C 1
ATOM 631 O O . PHE A 1 86 ? -11.528 -1.160 3.653 1.00 83.56 86 PHE A O 1
ATOM 638 N N . ALA A 1 87 ? -9.349 -0.719 3.302 1.00 81.38 87 ALA A N 1
ATOM 639 C CA . ALA A 1 87 ? -8.980 -0.755 4.706 1.00 81.38 87 ALA A CA 1
ATOM 640 C C . ALA A 1 87 ? -9.481 0.467 5.485 1.00 81.38 87 ALA A C 1
ATOM 642 O O . ALA A 1 87 ? -9.909 0.286 6.622 1.00 81.38 87 ALA A O 1
ATOM 643 N N . VAL A 1 88 ? -9.501 1.679 4.925 1.00 77.00 88 VAL A N 1
ATOM 644 C CA . VAL A 1 88 ? -9.869 2.889 5.691 1.00 77.00 88 VAL A CA 1
ATOM 645 C C . VAL A 1 88 ? -11.332 3.268 5.550 1.00 77.00 88 VAL A C 1
ATOM 647 O O . VAL A 1 88 ? -11.971 3.578 6.554 1.00 77.00 88 VAL A O 1
ATOM 650 N N . VAL A 1 89 ? -11.895 3.220 4.341 1.00 71.69 89 VAL A N 1
ATOM 651 C CA . VAL A 1 89 ? -13.280 3.647 4.116 1.00 71.69 89 VAL A CA 1
ATOM 652 C C . VAL A 1 89 ? -14.202 2.694 4.878 1.00 71.69 89 VAL A C 1
ATOM 654 O O . VAL A 1 89 ? -14.199 1.499 4.576 1.00 71.69 89 VAL A O 1
ATOM 657 N N . PRO A 1 90 ? -14.984 3.143 5.873 1.00 64.88 90 PRO A N 1
ATOM 658 C CA . PRO A 1 90 ? -15.862 2.263 6.638 1.00 64.88 90 PRO A CA 1
ATOM 659 C C . PRO A 1 90 ? -16.964 1.671 5.749 1.00 64.88 90 PRO A C 1
ATOM 661 O O . PRO A 1 90 ? -17.421 2.295 4.792 1.00 64.88 90 PRO A O 1
ATOM 664 N N . ALA A 1 91 ? -17.405 0.447 6.059 1.00 57.28 91 ALA A N 1
ATOM 665 C CA . ALA A 1 91 ? -18.641 -0.069 5.485 1.00 57.28 91 ALA A CA 1
ATOM 666 C C . ALA A 1 91 ? -19.750 0.794 6.086 1.00 57.28 91 ALA A C 1
ATOM 668 O O . ALA A 1 91 ? -19.683 1.123 7.269 1.00 57.28 91 ALA A O 1
ATOM 669 N N . THR A 1 92 ? -20.734 1.191 5.289 1.00 53.84 92 THR A N 1
ATOM 670 C CA . THR A 1 92 ? -21.747 2.225 5.580 1.00 53.84 92 THR A CA 1
ATOM 671 C C . THR A 1 92 ? -22.613 2.003 6.834 1.00 53.84 92 THR A C 1
ATOM 673 O O . THR A 1 92 ? -23.517 2.791 7.092 1.00 53.84 92 THR A O 1
ATOM 676 N N . ASN A 1 93 ? -22.313 0.989 7.649 1.00 53.50 93 ASN A N 1
ATOM 677 C CA . ASN A 1 93 ? -23.119 0.487 8.756 1.00 53.50 93 ASN A CA 1
ATOM 678 C C . ASN A 1 93 ? -22.529 0.788 10.154 1.00 53.50 93 ASN A C 1
ATOM 680 O O . ASN A 1 93 ? -22.991 0.215 11.136 1.00 53.50 93 ASN A O 1
ATOM 684 N N . ALA A 1 94 ? -21.508 1.646 10.283 1.00 52.69 94 ALA A N 1
ATOM 685 C CA . ALA A 1 94 ? -20.935 1.981 11.593 1.00 52.69 94 ALA A CA 1
ATOM 686 C C . ALA A 1 94 ? -21.832 2.966 12.377 1.00 52.69 94 ALA A C 1
ATOM 688 O O . ALA A 1 94 ? -22.117 4.073 11.914 1.00 52.69 94 ALA A O 1
ATOM 689 N N . ALA A 1 95 ? -22.277 2.533 13.560 1.00 53.16 95 ALA A N 1
ATOM 690 C CA . ALA A 1 95 ? -23.183 3.241 14.461 1.00 53.16 95 ALA A CA 1
ATOM 691 C C . ALA A 1 95 ? -22.556 4.521 15.058 1.00 53.16 95 ALA A C 1
ATOM 693 O O . ALA A 1 95 ? -21.442 4.493 15.579 1.00 53.16 95 ALA A O 1
ATOM 694 N N . GLY A 1 96 ? -23.304 5.632 15.010 1.00 58.50 96 GLY A N 1
ATOM 695 C CA . GLY A 1 96 ? -22.978 6.920 15.645 1.00 58.50 96 GLY A CA 1
ATOM 696 C C . GLY A 1 96 ? -22.494 8.012 14.677 1.00 58.50 96 GLY A C 1
ATOM 697 O O . GLY A 1 96 ? -21.501 7.842 13.974 1.00 58.50 96 GLY A O 1
ATOM 698 N N . SER A 1 97 ? -23.168 9.172 14.665 1.00 63.00 97 SER A N 1
ATOM 699 C CA . SER A 1 97 ? -22.924 10.265 13.701 1.00 63.00 97 SER A CA 1
ATOM 700 C C . SER A 1 97 ? -21.514 10.867 13.785 1.00 63.00 97 SER A C 1
ATOM 702 O O . SER A 1 97 ? -20.884 11.086 12.753 1.00 63.00 97 SER A O 1
ATOM 704 N N . ARG A 1 98 ? -20.978 11.082 14.996 1.00 63.66 98 ARG A N 1
ATOM 705 C CA . ARG A 1 98 ? -19.652 11.701 15.202 1.00 63.66 98 ARG A CA 1
ATOM 706 C C . ARG A 1 98 ? -18.486 10.760 14.889 1.00 63.66 98 ARG A C 1
ATOM 708 O O . ARG A 1 98 ? -17.561 11.159 14.191 1.00 63.66 98 ARG A O 1
ATOM 715 N N . ALA A 1 99 ? -18.539 9.509 15.348 1.00 63.06 99 ALA A N 1
ATOM 716 C CA . ALA A 1 99 ? -17.502 8.515 15.050 1.00 63.06 99 ALA A CA 1
ATOM 717 C C . ALA A 1 99 ? -17.452 8.182 13.548 1.00 63.06 99 ALA A C 1
ATOM 719 O O . ALA A 1 99 ? -16.373 8.043 12.969 1.00 63.06 99 ALA A O 1
ATOM 720 N N . ARG A 1 100 ? -18.622 8.143 12.895 1.00 67.56 100 ARG A N 1
ATOM 721 C CA . ARG A 1 100 ? -18.732 8.012 11.440 1.00 67.56 100 ARG A CA 1
ATOM 722 C C . ARG A 1 100 ? -18.125 9.212 10.715 1.00 67.56 100 ARG A C 1
ATOM 724 O O . ARG A 1 100 ? -17.383 8.999 9.765 1.00 67.56 100 ARG A O 1
ATOM 731 N N . LEU A 1 101 ? -18.381 10.440 11.172 1.00 67.19 101 LEU A N 1
ATOM 732 C CA . LEU A 1 101 ? -17.801 11.649 10.577 1.00 67.19 101 LEU A CA 1
ATOM 733 C C . LEU A 1 101 ? -16.267 11.636 10.649 1.00 67.19 101 LEU A C 1
ATOM 735 O O . LEU A 1 101 ? -15.614 11.814 9.628 1.00 67.19 101 LEU A O 1
ATOM 739 N N . VAL A 1 102 ? -15.692 11.356 11.825 1.00 69.19 102 VAL A N 1
ATOM 740 C CA . VAL A 1 102 ? -14.229 11.296 12.013 1.00 69.19 102 VAL A CA 1
ATOM 741 C C . VAL A 1 102 ? -13.602 10.201 11.144 1.00 69.19 102 VAL A C 1
ATOM 743 O O . VAL A 1 102 ? -12.582 10.434 10.500 1.00 69.19 102 VAL A O 1
ATOM 746 N N . SER A 1 103 ? -14.235 9.027 11.054 1.00 69.44 103 SER A N 1
ATOM 747 C CA . SER A 1 103 ? -13.755 7.937 10.197 1.00 69.44 103 SER A CA 1
ATOM 748 C C . SER A 1 103 ? -13.851 8.266 8.704 1.00 69.44 103 SER A C 1
ATOM 750 O O . SER A 1 103 ? -12.948 7.903 7.954 1.00 69.44 103 SER A O 1
ATOM 752 N N . VAL A 1 104 ? -14.912 8.949 8.264 1.00 73.38 104 VAL A N 1
ATOM 753 C CA . VAL A 1 104 ? -15.085 9.366 6.862 1.00 73.38 104 VAL A CA 1
ATOM 754 C C . VAL A 1 104 ? -14.100 10.471 6.495 1.00 73.38 104 VAL A C 1
ATOM 756 O O . VAL A 1 104 ? -13.494 10.393 5.433 1.00 73.38 104 VAL A O 1
ATOM 759 N N . LEU A 1 105 ? -13.889 11.457 7.371 1.00 76.38 105 LEU A N 1
ATOM 760 C CA . LEU A 1 105 ? -12.897 12.513 7.161 1.00 76.38 105 LEU A CA 1
ATOM 761 C C . LEU A 1 105 ? -11.480 11.938 7.100 1.00 76.38 105 LEU A C 1
ATOM 763 O O . LEU A 1 105 ? -10.741 12.252 6.174 1.00 76.38 105 LEU A O 1
ATOM 767 N N . GLY A 1 106 ? -11.123 11.036 8.021 1.00 73.88 106 GLY A N 1
ATOM 768 C CA . GLY A 1 106 ? -9.838 10.334 7.976 1.00 73.88 106 GLY A CA 1
ATOM 769 C C . GLY A 1 106 ? -9.665 9.521 6.690 1.00 73.88 106 GLY A C 1
ATOM 770 O O . GLY A 1 106 ? -8.610 9.579 6.063 1.00 73.88 106 GLY A O 1
ATOM 771 N N . ALA A 1 107 ? -10.716 8.826 6.241 1.00 73.44 107 ALA A N 1
ATOM 772 C CA . ALA A 1 107 ? -10.701 8.121 4.963 1.00 73.44 107 ALA A CA 1
ATOM 773 C C . ALA A 1 107 ? -10.499 9.071 3.779 1.00 73.44 107 ALA A C 1
ATOM 775 O O . ALA A 1 107 ? -9.675 8.790 2.917 1.00 73.44 107 ALA A O 1
ATOM 776 N N . LEU A 1 108 ? -11.204 10.202 3.757 1.00 79.00 108 LEU A N 1
ATOM 777 C CA . LEU A 1 108 ? -11.082 11.205 2.705 1.00 79.00 108 LEU A CA 1
ATOM 778 C C . LEU A 1 108 ? -9.663 11.777 2.641 1.00 79.00 108 LEU A C 1
ATOM 780 O O . LEU A 1 108 ? -9.106 11.863 1.554 1.00 79.00 108 LEU A O 1
ATOM 784 N N . VAL A 1 109 ? -9.049 12.089 3.787 1.00 81.06 109 VAL A N 1
ATOM 785 C CA . VAL A 1 109 ? -7.652 12.549 3.854 1.00 81.06 109 VAL A CA 1
ATOM 786 C C . VAL A 1 109 ? -6.700 11.505 3.272 1.00 81.06 109 VAL A C 1
ATOM 788 O O . VAL A 1 109 ? -5.837 11.860 2.477 1.00 81.06 109 VAL A O 1
ATOM 791 N N . VAL A 1 110 ? -6.874 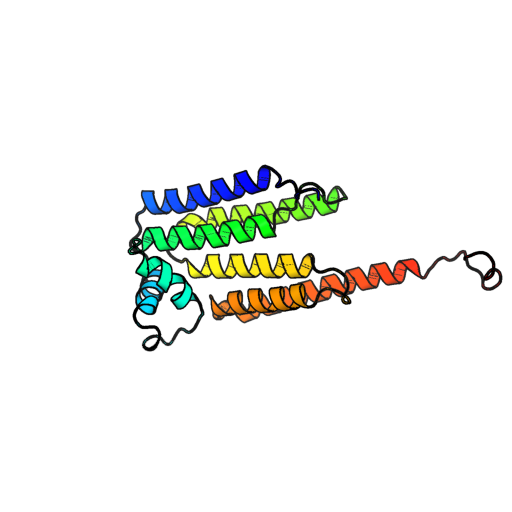10.221 3.603 1.00 78.94 110 VAL A N 1
ATOM 792 C CA . VAL A 1 110 ? -6.039 9.145 3.043 1.00 78.94 110 VAL A CA 1
ATOM 793 C C . VAL A 1 110 ? -6.235 9.012 1.531 1.00 78.94 110 VAL A C 1
ATOM 795 O O . VAL A 1 110 ? -5.251 8.920 0.804 1.00 78.94 110 VAL A O 1
ATOM 798 N N . VAL A 1 111 ? -7.477 9.039 1.037 1.00 80.38 111 VAL A N 1
ATOM 799 C CA . VAL A 1 111 ? -7.756 8.976 -0.409 1.00 80.38 111 VAL A CA 1
ATOM 800 C C . VAL A 1 111 ? -7.154 10.176 -1.134 1.00 80.38 111 VAL A C 1
ATOM 802 O O . VAL A 1 111 ? -6.495 10.001 -2.153 1.00 80.38 111 VAL A O 1
ATOM 805 N N . LEU A 1 112 ? -7.332 11.384 -0.599 1.00 81.25 112 LEU A N 1
ATOM 806 C CA . LEU A 1 112 ? -6.751 12.598 -1.166 1.00 81.25 112 LEU A CA 1
ATOM 807 C C . LEU A 1 112 ? -5.223 12.552 -1.149 1.00 81.25 112 LEU A C 1
ATOM 809 O O . LEU A 1 112 ? -4.615 12.934 -2.139 1.00 81.25 112 LEU A O 1
ATOM 813 N N . ALA A 1 113 ? -4.605 12.043 -0.081 1.00 79.69 113 ALA A N 1
ATOM 814 C CA . ALA A 1 113 ? -3.158 11.864 -0.015 1.00 79.69 113 ALA A CA 1
ATOM 815 C C . ALA A 1 113 ? -2.658 10.879 -1.083 1.00 79.69 113 ALA A C 1
ATOM 817 O O . ALA A 1 113 ? -1.670 11.161 -1.751 1.00 79.69 113 ALA A O 1
ATOM 818 N N . ILE A 1 114 ? -3.367 9.764 -1.299 1.00 79.94 114 ILE A N 1
ATOM 819 C CA . ILE A 1 114 ? -3.053 8.791 -2.358 1.00 79.94 114 ILE A CA 1
ATOM 820 C C . ILE A 1 114 ? -3.166 9.440 -3.745 1.00 79.94 114 ILE A C 1
ATOM 822 O O . ILE A 1 114 ? -2.270 9.280 -4.570 1.00 79.94 114 ILE A O 1
ATOM 826 N N . LEU A 1 115 ? -4.244 10.187 -4.002 1.00 77.62 115 LEU A N 1
ATOM 827 C CA . LEU A 1 115 ? -4.464 10.853 -5.290 1.00 77.62 115 LEU A CA 1
ATOM 828 C C . LEU A 1 115 ? -3.455 11.982 -5.535 1.00 77.62 115 LEU A C 1
ATOM 830 O O . LEU A 1 115 ? -2.937 12.104 -6.640 1.00 77.62 115 LEU A O 1
ATOM 834 N N . ALA A 1 116 ? -3.134 12.772 -4.509 1.00 77.62 116 ALA A N 1
ATOM 835 C CA . ALA A 1 116 ? -2.126 13.827 -4.579 1.00 77.62 116 ALA A CA 1
ATOM 836 C C . ALA A 1 116 ? -0.711 13.263 -4.757 1.00 77.62 116 ALA A C 1
ATOM 838 O O . ALA A 1 116 ? 0.118 13.882 -5.417 1.00 77.62 116 ALA A O 1
ATOM 839 N N . ALA A 1 117 ? -0.439 12.080 -4.201 1.00 69.75 117 ALA A N 1
ATOM 840 C CA . ALA A 1 117 ? 0.822 11.382 -4.392 1.00 69.75 117 ALA A CA 1
ATOM 841 C C . ALA A 1 117 ? 0.924 10.711 -5.769 1.00 69.75 117 ALA A C 1
ATOM 843 O O . ALA A 1 117 ? 2.036 10.431 -6.193 1.00 69.75 117 ALA A O 1
ATOM 844 N N . ALA A 1 118 ? -0.178 10.470 -6.490 1.00 67.62 118 ALA A N 1
ATOM 845 C CA . ALA A 1 118 ? -0.172 9.715 -7.747 1.00 67.62 118 ALA A CA 1
ATOM 846 C C . ALA A 1 118 ? 0.800 10.249 -8.830 1.00 67.62 118 ALA A C 1
ATOM 848 O O . ALA A 1 118 ? 1.494 9.423 -9.429 1.00 67.62 118 ALA A O 1
ATOM 849 N N . PRO A 1 119 ? 0.946 11.577 -9.053 1.00 66.62 119 PRO A N 1
ATOM 850 C CA . PRO A 1 119 ? 1.917 12.117 -10.011 1.00 66.62 119 PRO A CA 1
ATOM 851 C C . PRO A 1 119 ? 3.370 11.813 -9.628 1.00 66.62 119 PRO A C 1
ATOM 853 O O . PRO A 1 119 ? 4.177 11.467 -10.485 1.00 66.62 119 PRO A O 1
ATOM 856 N N . ALA A 1 120 ? 3.698 11.891 -8.334 1.00 63.03 120 ALA A N 1
ATOM 857 C CA . ALA A 1 120 ? 5.033 11.588 -7.816 1.00 63.03 120 ALA A CA 1
ATOM 858 C C . ALA A 1 120 ? 5.273 10.073 -7.658 1.00 63.03 120 ALA A C 1
ATOM 860 O O . ALA A 1 120 ? 6.381 9.580 -7.851 1.00 63.03 120 ALA A O 1
ATOM 861 N N . ALA A 1 121 ? 4.232 9.303 -7.349 1.00 55.78 121 ALA A N 1
ATOM 862 C CA . ALA A 1 121 ? 4.292 7.862 -7.118 1.00 55.78 121 ALA A CA 1
ATOM 863 C C . ALA A 1 121 ? 4.416 7.057 -8.418 1.00 55.78 121 ALA A C 1
ATOM 865 O O . ALA A 1 121 ? 4.935 5.942 -8.384 1.00 55.78 121 ALA A O 1
ATOM 866 N N . ALA A 1 122 ? 4.025 7.624 -9.567 1.00 51.94 122 ALA A N 1
ATOM 867 C CA . ALA A 1 122 ? 4.392 7.087 -10.880 1.00 51.94 122 ALA A CA 1
ATOM 868 C C . ALA A 1 122 ? 5.924 6.995 -11.072 1.00 51.94 122 ALA A C 1
ATOM 870 O O . ALA A 1 122 ? 6.388 6.214 -11.897 1.00 51.94 122 ALA A O 1
ATOM 871 N N . LEU A 1 123 ? 6.696 7.753 -10.281 1.00 52.97 123 LEU A N 1
ATOM 872 C CA . LEU A 1 123 ? 8.160 7.795 -10.291 1.00 52.97 123 LEU A CA 1
ATOM 873 C C . LEU A 1 123 ? 8.786 7.087 -9.072 1.00 52.97 123 LEU A C 1
ATOM 875 O O . LEU A 1 123 ? 9.875 6.533 -9.187 1.00 52.97 123 LEU A O 1
ATOM 879 N N . VAL A 1 124 ? 8.105 7.070 -7.915 1.00 57.75 124 VAL A N 1
ATOM 880 C CA . VAL A 1 124 ? 8.618 6.509 -6.648 1.00 57.75 124 VAL A CA 1
ATOM 881 C C . VAL A 1 124 ? 7.586 5.575 -5.997 1.00 57.75 124 VAL A C 1
ATOM 883 O O . VAL A 1 124 ? 6.825 5.952 -5.106 1.00 57.75 124 VAL A O 1
ATOM 886 N N . ALA A 1 125 ? 7.547 4.322 -6.456 1.00 70.19 125 ALA A N 1
ATOM 887 C CA . ALA A 1 125 ? 6.502 3.359 -6.088 1.00 70.19 125 ALA A CA 1
ATOM 888 C C . ALA A 1 125 ? 6.574 2.870 -4.621 1.00 70.19 125 ALA A C 1
ATOM 890 O O . ALA A 1 125 ? 5.557 2.567 -3.999 1.00 70.19 125 ALA A O 1
ATOM 891 N N . THR A 1 126 ? 7.765 2.807 -4.019 1.00 77.12 126 THR A N 1
ATOM 892 C CA . THR A 1 126 ? 7.946 2.198 -2.684 1.00 77.12 126 THR A CA 1
ATOM 893 C C . THR A 1 126 ? 7.371 3.018 -1.535 1.00 77.12 126 THR A C 1
ATOM 895 O O . THR A 1 126 ? 6.940 2.434 -0.542 1.00 77.12 126 THR A O 1
ATOM 898 N N . ASP A 1 127 ? 7.304 4.344 -1.678 1.00 80.00 127 ASP A N 1
ATOM 899 C CA . ASP A 1 127 ? 6.675 5.238 -0.696 1.00 80.00 127 ASP A CA 1
ATOM 900 C C . ASP A 1 127 ? 5.202 4.913 -0.510 1.00 80.00 127 ASP A C 1
ATOM 902 O O . ASP A 1 127 ? 4.721 4.707 0.606 1.00 80.00 127 ASP A O 1
ATOM 906 N N . LEU A 1 128 ? 4.485 4.843 -1.630 1.00 81.50 128 LEU A N 1
ATOM 907 C CA . LEU A 1 128 ? 3.054 4.610 -1.631 1.00 81.50 128 LEU A CA 1
ATOM 908 C C . LEU A 1 128 ? 2.728 3.190 -1.170 1.00 81.50 128 LEU A C 1
ATOM 910 O O . LEU A 1 128 ? 1.768 3.007 -0.419 1.00 81.50 128 LEU A O 1
ATOM 914 N N . MET A 1 129 ? 3.522 2.197 -1.585 1.00 86.12 129 MET A N 1
ATOM 915 C CA . MET A 1 129 ? 3.364 0.818 -1.122 1.00 86.12 129 MET A CA 1
ATOM 916 C C . MET A 1 129 ? 3.525 0.737 0.400 1.00 86.12 129 MET A C 1
ATOM 918 O O . MET A 1 129 ? 2.627 0.230 1.071 1.00 86.12 129 MET A O 1
ATOM 922 N N . ALA A 1 130 ? 4.599 1.321 0.946 1.00 86.06 130 ALA A N 1
ATOM 923 C CA . ALA A 1 130 ? 4.857 1.357 2.383 1.00 86.06 130 ALA A CA 1
ATOM 924 C C . ALA A 1 130 ? 3.756 2.118 3.147 1.00 86.06 130 ALA A C 1
ATOM 926 O O . ALA A 1 130 ? 3.236 1.637 4.153 1.00 86.06 130 ALA A O 1
ATOM 927 N N . PHE A 1 131 ? 3.325 3.279 2.651 1.00 85.19 131 PHE A N 1
ATOM 928 C CA . PHE A 1 131 ? 2.216 4.026 3.246 1.00 85.19 131 PHE A CA 1
ATOM 929 C C . PHE A 1 131 ? 0.908 3.220 3.241 1.00 85.19 131 PHE A C 1
ATOM 931 O O . PHE A 1 131 ? 0.212 3.144 4.253 1.00 85.19 131 PHE A O 1
ATOM 938 N N . SER A 1 132 ? 0.590 2.562 2.128 1.00 87.12 132 SER A N 1
ATOM 939 C CA . SER A 1 132 ? -0.632 1.771 1.982 1.00 87.12 132 SER A CA 1
ATOM 940 C C . SER A 1 132 ? -0.645 0.566 2.920 1.00 87.12 132 SER A C 1
ATOM 942 O O . SER A 1 132 ? -1.642 0.335 3.606 1.00 87.12 132 SER A O 1
ATOM 944 N N . THR A 1 133 ? 0.462 -0.179 3.019 1.00 88.62 133 THR A N 1
ATOM 945 C CA . THR A 1 133 ? 0.585 -1.290 3.975 1.00 88.62 133 THR A CA 1
ATOM 946 C C . THR A 1 133 ? 0.487 -0.813 5.412 1.00 88.62 133 THR A C 1
ATOM 948 O O . THR A 1 133 ? -0.202 -1.441 6.214 1.00 88.62 133 THR A O 1
ATOM 951 N N . PHE A 1 134 ? 1.099 0.327 5.738 1.00 86.88 134 PHE A N 1
ATOM 952 C CA . PHE A 1 134 ? 0.990 0.923 7.062 1.00 86.88 134 PHE A CA 1
ATOM 953 C C . PHE A 1 134 ? -0.468 1.239 7.407 1.00 86.88 134 PHE A C 1
ATOM 955 O O . PHE A 1 134 ? -0.967 0.830 8.454 1.00 86.88 134 PHE A O 1
ATOM 962 N N . VAL A 1 135 ? -1.186 1.892 6.494 1.00 85.44 135 VAL A N 1
ATOM 963 C CA . VAL A 1 135 ? -2.607 2.219 6.644 1.00 85.44 135 VAL A CA 1
ATOM 964 C C . VAL A 1 135 ? -3.465 0.964 6.851 1.00 85.44 135 VAL A C 1
ATOM 966 O O . VAL A 1 135 ? -4.336 0.945 7.728 1.00 85.44 135 VAL A O 1
ATOM 969 N N . VAL A 1 136 ? -3.212 -0.107 6.091 1.00 87.69 136 VAL A N 1
ATOM 970 C CA . VAL A 1 136 ? -3.901 -1.396 6.265 1.00 87.69 136 VAL A CA 1
ATOM 971 C C . VAL A 1 136 ? -3.613 -1.980 7.651 1.00 87.69 136 VAL A C 1
ATOM 973 O O . VAL A 1 136 ? -4.550 -2.357 8.357 1.00 87.69 136 VAL A O 1
ATOM 976 N N . GLY A 1 137 ? -2.345 -2.002 8.073 1.00 84.88 137 GLY A N 1
ATOM 977 C CA . GLY A 1 137 ? -1.931 -2.489 9.391 1.00 84.88 137 GLY A CA 1
ATOM 978 C C . GLY A 1 137 ? -2.600 -1.715 10.528 1.00 84.88 137 GLY A C 1
ATOM 979 O O . GLY A 1 137 ? -3.171 -2.311 11.440 1.00 84.88 137 GLY A O 1
ATOM 980 N N . MET A 1 138 ? -2.639 -0.386 10.431 1.00 81.06 138 MET A N 1
ATOM 981 C CA . MET A 1 138 ? -3.307 0.472 11.413 1.00 81.06 138 MET A CA 1
ATOM 982 C C . MET A 1 138 ? -4.819 0.231 11.453 1.00 81.06 138 MET A C 1
ATOM 984 O O . MET A 1 138 ? -5.409 0.159 12.531 1.00 81.06 138 MET A O 1
ATOM 988 N N . SER A 1 139 ? -5.462 0.032 10.300 1.00 80.00 139 SER A N 1
ATOM 989 C CA . SER A 1 139 ? -6.885 -0.315 10.251 1.00 80.00 139 SER A CA 1
ATOM 990 C C . SER A 1 139 ? -7.175 -1.657 10.930 1.00 80.00 139 SER A C 1
ATOM 992 O O . SER A 1 139 ? -8.139 -1.769 11.693 1.00 80.00 139 SER A O 1
ATOM 994 N N . LEU A 1 140 ? -6.325 -2.668 10.724 1.00 80.94 140 LEU A N 1
ATOM 995 C CA . LEU A 1 140 ? -6.441 -3.953 11.418 1.00 80.94 140 LEU A CA 1
ATOM 996 C C . LEU A 1 140 ? -6.239 -3.806 12.931 1.00 80.94 140 LEU A C 1
ATOM 998 O O . LEU A 1 140 ? -7.013 -4.382 13.700 1.00 80.94 140 LEU A O 1
ATOM 1002 N N . LEU A 1 141 ? -5.283 -2.975 13.358 1.00 76.94 141 LEU A N 1
ATOM 1003 C CA . LEU A 1 141 ? -5.025 -2.687 14.770 1.00 76.94 141 LEU A CA 1
ATOM 1004 C C . LEU A 1 141 ? -6.235 -2.038 15.460 1.00 76.94 141 LEU A C 1
ATOM 1006 O O . LEU A 1 141 ? -6.591 -2.417 16.580 1.00 76.94 141 LEU A O 1
ATOM 1010 N N . VAL A 1 142 ? -6.895 -1.090 14.788 1.00 74.31 142 VAL A N 1
ATOM 1011 C CA . VAL A 1 142 ? -8.111 -0.424 15.289 1.00 74.31 142 VAL A CA 1
ATOM 1012 C C . VAL A 1 142 ? -9.297 -1.384 15.313 1.00 74.31 142 VAL A C 1
ATOM 1014 O O . VAL A 1 142 ? -10.084 -1.372 16.258 1.00 74.31 142 VAL A O 1
ATOM 1017 N N . ARG A 1 143 ? -9.440 -2.219 14.277 1.00 72.75 143 ARG A N 1
ATOM 1018 C CA . ARG A 1 143 ? -10.575 -3.139 14.119 1.00 72.75 143 ARG A CA 1
ATOM 1019 C C . ARG A 1 143 ? -10.461 -4.399 14.959 1.00 72.75 143 ARG A C 1
ATOM 1021 O O . ARG A 1 143 ? -11.483 -5.066 15.144 1.00 72.75 143 ARG A O 1
ATOM 1028 N N . ALA A 1 144 ? -9.273 -4.761 15.447 1.00 66.88 144 ALA A N 1
ATOM 1029 C CA . ALA A 1 144 ? -9.119 -5.799 16.457 1.00 66.88 144 ALA A CA 1
ATOM 1030 C C . ALA A 1 144 ? -10.033 -5.455 17.659 1.00 66.88 144 ALA A C 1
ATOM 1032 O O . ALA A 1 144 ? -10.132 -4.305 18.045 1.00 66.88 144 ALA A O 1
ATOM 1033 N N . ALA A 1 145 ? -10.775 -6.411 18.215 1.00 56.19 145 ALA A N 1
ATOM 1034 C CA . ALA A 1 145 ? -11.634 -6.260 19.399 1.00 56.19 145 ALA A CA 1
ATOM 1035 C C . ALA A 1 145 ? -10.938 -6.947 20.597 1.00 56.19 145 ALA A C 1
ATOM 1037 O O . ALA A 1 145 ? -9.768 -7.313 20.436 1.00 56.19 145 ALA A O 1
ATOM 1038 N N . PRO A 1 146 ? -11.540 -7.054 21.799 1.00 61.25 146 PRO A N 1
ATOM 1039 C CA . PRO A 1 146 ? -10.792 -7.481 22.977 1.00 61.25 146 PRO A CA 1
ATOM 1040 C C . PRO A 1 146 ? -10.199 -8.900 22.849 1.00 61.25 146 PRO A C 1
ATOM 1042 O O . PRO A 1 146 ? -10.690 -9.753 22.111 1.00 61.25 146 PRO A O 1
ATOM 1045 N N . ILE A 1 147 ? -9.088 -9.078 23.566 1.00 56.41 147 ILE A N 1
ATOM 1046 C CA . ILE A 1 147 ? -7.911 -9.947 23.355 1.00 56.41 147 ILE A CA 1
ATOM 1047 C C . ILE A 1 147 ? -8.154 -11.458 23.134 1.00 56.41 147 ILE A C 1
ATOM 1049 O O . ILE A 1 147 ? -7.302 -12.116 22.543 1.00 56.41 147 ILE A O 1
ATOM 1053 N N . ALA A 1 148 ? -9.292 -12.031 23.524 1.00 50.62 148 ALA A N 1
ATOM 1054 C CA . ALA A 1 148 ? -9.403 -13.488 23.685 1.00 50.62 148 ALA A CA 1
ATOM 1055 C C . ALA A 1 148 ? -9.553 -14.316 22.383 1.00 50.62 148 ALA A C 1
ATOM 1057 O O . ALA A 1 148 ? -9.371 -15.527 22.417 1.00 50.62 148 ALA A O 1
ATOM 1058 N N . GLN A 1 149 ? -9.866 -13.705 21.231 1.00 55.47 149 GLN A N 1
ATOM 1059 C CA . GLN A 1 149 ? -10.261 -14.457 20.018 1.00 55.47 149 GLN A CA 1
ATOM 1060 C C . GLN A 1 149 ? -9.587 -13.975 18.718 1.00 55.47 149 GLN A C 1
ATOM 1062 O O . GLN A 1 149 ? -10.124 -14.163 17.627 1.00 55.47 149 GLN A O 1
ATOM 1067 N N . ARG A 1 150 ? -8.441 -13.277 18.809 1.00 65.56 150 ARG A N 1
ATOM 1068 C CA . ARG A 1 150 ? -7.899 -12.479 17.684 1.00 65.56 150 ARG A CA 1
ATOM 1069 C C . ARG A 1 150 ? -6.397 -12.591 17.426 1.00 65.56 150 ARG A C 1
ATOM 1071 O O . ARG A 1 150 ? -5.840 -11.713 16.766 1.00 65.56 150 ARG A O 1
ATOM 1078 N N . TRP A 1 151 ? -5.760 -13.687 17.836 1.00 72.88 151 TRP A N 1
ATOM 1079 C CA . TRP A 1 151 ? -4.372 -13.956 17.448 1.00 72.88 151 TRP A CA 1
ATOM 1080 C C . TRP A 1 151 ? -4.122 -13.849 15.924 1.00 72.88 151 TRP A C 1
ATOM 1082 O O . TRP A 1 151 ? -3.120 -13.227 15.579 1.00 72.88 151 TRP A O 1
ATOM 1092 N N . PRO A 1 152 ? -5.014 -14.272 14.991 1.00 76.50 152 PRO A N 1
ATOM 1093 C CA . PRO A 1 152 ? -4.724 -14.119 13.561 1.00 76.50 152 PRO A CA 1
ATOM 1094 C C . PRO A 1 152 ? -4.779 -12.658 13.092 1.00 76.50 152 PRO A C 1
ATOM 1096 O O . PRO A 1 152 ? -4.010 -12.265 12.222 1.00 76.50 152 PRO A O 1
ATOM 1099 N N . ALA A 1 153 ? -5.631 -11.816 13.688 1.00 75.94 153 ALA A N 1
ATOM 1100 C CA . ALA A 1 153 ? -5.673 -10.387 13.367 1.00 75.94 153 ALA A CA 1
ATOM 1101 C C . ALA A 1 153 ? -4.462 -9.638 13.945 1.00 75.94 153 ALA A C 1
ATOM 1103 O O . ALA A 1 153 ? -3.943 -8.726 13.305 1.00 75.94 153 ALA A O 1
ATOM 1104 N N . ALA A 1 154 ? -3.998 -10.033 15.135 1.00 76.25 154 ALA A N 1
ATOM 1105 C CA . ALA A 1 154 ? -2.784 -9.496 15.743 1.00 76.25 154 ALA A CA 1
ATOM 1106 C C . ALA A 1 154 ? -1.539 -9.894 14.936 1.00 76.25 154 ALA A C 1
ATOM 1108 O O . ALA A 1 154 ? -0.768 -9.022 14.546 1.00 76.25 154 ALA A O 1
ATOM 1109 N N . VAL A 1 155 ? -1.399 -11.181 14.600 1.00 82.44 155 VAL A N 1
ATOM 1110 C CA . VAL A 1 155 ? -0.322 -11.685 13.734 1.00 82.44 155 VAL A CA 1
ATOM 1111 C C . VAL A 1 155 ? -0.373 -11.006 12.368 1.00 82.44 155 VAL A C 1
ATOM 1113 O O . VAL A 1 155 ? 0.638 -10.478 11.925 1.00 82.44 155 VAL A O 1
ATOM 1116 N N . GLY A 1 156 ? -1.547 -10.916 11.736 1.00 84.25 156 GLY A N 1
ATOM 1117 C CA . GLY A 1 156 ? -1.712 -10.212 10.463 1.00 84.25 156 GLY A CA 1
ATOM 1118 C C . GLY A 1 156 ? -1.309 -8.737 10.537 1.00 84.25 156 GLY A C 1
ATOM 1119 O O . GLY A 1 156 ? -0.648 -8.240 9.633 1.00 84.25 156 GLY A O 1
ATOM 1120 N N . THR A 1 157 ? -1.635 -8.049 11.635 1.00 83.00 157 THR A N 1
ATOM 1121 C CA . THR A 1 157 ? -1.210 -6.658 11.867 1.00 83.00 157 THR A CA 1
ATOM 1122 C C . THR A 1 157 ? 0.310 -6.552 11.953 1.00 83.00 157 THR A C 1
ATOM 1124 O O . THR A 1 157 ? 0.898 -5.714 11.275 1.00 83.00 157 THR A O 1
ATOM 1127 N N . VAL A 1 158 ? 0.952 -7.418 12.744 1.00 84.19 158 VAL A N 1
ATOM 1128 C CA . VAL A 1 158 ? 2.416 -7.448 12.892 1.00 84.19 158 VAL A CA 1
ATOM 1129 C C . VAL A 1 158 ? 3.088 -7.749 11.556 1.00 84.19 158 VAL A C 1
ATOM 1131 O O . VAL A 1 158 ? 4.012 -7.037 11.179 1.00 84.19 158 VAL A O 1
ATOM 1134 N N . LEU A 1 159 ? 2.597 -8.741 10.810 1.00 87.25 159 LEU A N 1
ATOM 1135 C CA . LEU A 1 159 ? 3.128 -9.097 9.494 1.00 87.25 159 LEU A CA 1
ATOM 1136 C C . LEU A 1 159 ? 2.988 -7.943 8.499 1.00 87.25 159 LEU A C 1
ATOM 1138 O O . LEU A 1 159 ? 3.955 -7.603 7.830 1.00 87.25 159 LEU A O 1
ATOM 1142 N N . ILE A 1 160 ? 1.824 -7.295 8.428 1.00 87.12 160 ILE A N 1
ATOM 1143 C CA . ILE A 1 160 ? 1.603 -6.168 7.511 1.00 87.12 160 ILE A CA 1
ATOM 1144 C C . ILE A 1 160 ? 2.470 -4.961 7.886 1.00 87.12 160 ILE A C 1
ATOM 1146 O O . ILE A 1 160 ? 3.015 -4.307 6.999 1.00 87.12 160 ILE A O 1
ATOM 1150 N N . LEU A 1 161 ? 2.651 -4.676 9.178 1.00 85.19 161 LEU A N 1
ATOM 1151 C CA . LEU A 1 161 ? 3.551 -3.614 9.635 1.00 85.19 161 LEU A CA 1
ATOM 1152 C C . LEU A 1 161 ? 5.025 -3.960 9.382 1.00 85.19 161 LEU A C 1
ATOM 1154 O O . LEU A 1 161 ? 5.791 -3.081 8.996 1.00 85.19 161 LEU A O 1
ATOM 1158 N N . ALA A 1 162 ? 5.419 -5.226 9.536 1.00 85.75 162 ALA A N 1
ATOM 1159 C CA . ALA A 1 162 ? 6.761 -5.696 9.202 1.00 85.75 162 ALA A CA 1
ATOM 1160 C C . ALA A 1 162 ? 7.028 -5.586 7.695 1.00 85.75 162 ALA A C 1
ATOM 1162 O O . ALA A 1 162 ? 8.070 -5.069 7.297 1.00 85.75 162 ALA A O 1
ATOM 1163 N N . VAL A 1 163 ? 6.059 -5.975 6.857 1.00 87.81 163 VAL A N 1
ATOM 1164 C CA . VAL A 1 163 ? 6.111 -5.759 5.404 1.00 87.81 163 VAL A CA 1
ATOM 1165 C C . VAL A 1 163 ? 6.243 -4.266 5.116 1.00 87.81 163 VAL A C 1
ATOM 1167 O O . VAL A 1 163 ? 7.162 -3.871 4.410 1.00 87.81 163 VAL A O 1
ATOM 1170 N N . SER A 1 164 ? 5.419 -3.422 5.733 1.00 87.06 164 SER A N 1
ATOM 1171 C CA . SER A 1 164 ? 5.484 -1.967 5.583 1.00 87.06 164 SER A CA 1
ATOM 1172 C C . SER A 1 164 ? 6.862 -1.383 5.904 1.00 87.06 164 SER A C 1
ATOM 1174 O O . SER A 1 164 ? 7.397 -0.592 5.129 1.00 87.06 164 SER A O 1
ATOM 1176 N N . ALA A 1 165 ? 7.461 -1.801 7.020 1.00 85.31 165 ALA A N 1
ATOM 1177 C CA . ALA A 1 165 ? 8.808 -1.396 7.406 1.00 85.31 165 ALA A CA 1
ATOM 1178 C C . ALA A 1 165 ? 9.865 -1.933 6.427 1.00 85.31 165 ALA A C 1
ATOM 1180 O O . ALA A 1 165 ? 10.806 -1.221 6.094 1.00 85.31 165 ALA A O 1
ATOM 1181 N N . SER A 1 166 ? 9.696 -3.156 5.918 1.00 84.25 166 SER A N 1
ATOM 1182 C CA . SER A 1 166 ? 10.611 -3.755 4.938 1.00 84.25 166 SER A CA 1
ATOM 1183 C C . SER A 1 166 ? 10.539 -3.103 3.555 1.00 84.25 166 SER A C 1
ATOM 1185 O O . SER A 1 166 ? 11.530 -3.105 2.832 1.00 84.25 166 SER A O 1
ATOM 1187 N N . LEU A 1 167 ? 9.383 -2.535 3.184 1.00 82.25 167 LEU A N 1
ATOM 1188 C CA . LEU A 1 167 ? 9.214 -1.813 1.925 1.00 82.25 167 LEU A CA 1
ATOM 1189 C C . LEU A 1 167 ? 10.006 -0.505 1.928 1.00 82.25 167 LEU A C 1
ATOM 1191 O O . LEU A 1 167 ? 10.461 -0.052 0.877 1.00 82.25 167 LEU A O 1
ATOM 1195 N N . ARG A 1 168 ? 10.176 0.105 3.110 1.00 81.56 168 ARG A N 1
ATOM 1196 C CA . ARG A 1 168 ? 10.956 1.331 3.271 1.00 81.56 168 ARG A CA 1
ATOM 1197 C C . ARG A 1 168 ? 11.510 1.477 4.700 1.00 81.56 168 ARG A C 1
ATOM 1199 O O . ARG A 1 168 ? 10.902 2.162 5.528 1.00 81.56 168 ARG A O 1
ATOM 1206 N N . PRO A 1 169 ? 12.694 0.898 4.990 1.00 79.75 169 PRO A N 1
ATOM 1207 C CA . PRO A 1 169 ? 13.247 0.829 6.349 1.00 79.75 169 PRO A CA 1
ATOM 1208 C C . PRO A 1 169 ? 13.451 2.185 7.028 1.00 79.75 169 PRO A C 1
ATOM 1210 O O . PRO A 1 169 ? 13.325 2.289 8.246 1.00 79.75 169 PRO A O 1
ATOM 1213 N N . ILE A 1 170 ? 13.699 3.244 6.251 1.00 80.56 170 ILE A N 1
ATOM 1214 C CA . ILE A 1 170 ? 13.877 4.608 6.772 1.00 80.56 170 ILE A CA 1
ATOM 1215 C C . ILE A 1 170 ? 12.643 5.127 7.532 1.00 80.56 170 ILE A C 1
ATOM 1217 O O . ILE A 1 170 ? 12.784 5.937 8.444 1.00 80.56 170 ILE A O 1
ATOM 1221 N N . TYR A 1 171 ? 11.439 4.635 7.215 1.00 78.38 171 TYR A N 1
ATOM 1222 C CA . TYR A 1 171 ? 10.205 5.021 7.906 1.00 78.38 171 TYR A CA 1
ATOM 1223 C C . TYR A 1 171 ? 9.824 4.090 9.057 1.00 78.38 171 TYR A C 1
ATOM 1225 O O . TYR A 1 171 ? 8.871 4.385 9.780 1.00 78.38 171 TYR A O 1
ATOM 1233 N N . ALA A 1 172 ? 10.566 2.999 9.276 1.00 81.06 172 ALA A N 1
ATOM 1234 C CA . ALA A 1 172 ? 10.263 2.033 10.327 1.00 81.06 172 ALA A CA 1
ATOM 1235 C C . ALA A 1 172 ? 10.131 2.672 11.729 1.00 81.06 172 ALA A C 1
ATOM 1237 O O . ALA A 1 172 ? 9.163 2.340 12.418 1.00 81.06 172 ALA A O 1
ATOM 1238 N N . PRO A 1 173 ? 10.986 3.633 12.152 1.00 80.69 173 PRO A N 1
ATOM 1239 C CA . PRO A 1 173 ? 10.829 4.282 13.456 1.00 80.69 173 PRO A CA 1
ATOM 1240 C C . PRO A 1 173 ? 9.513 5.060 13.582 1.00 80.69 173 PRO A C 1
ATOM 1242 O O . PRO A 1 173 ? 8.814 4.945 14.588 1.00 80.69 173 PRO A O 1
ATOM 1245 N N . VAL A 1 174 ? 9.135 5.811 12.543 1.00 82.25 174 VAL A N 1
ATOM 1246 C CA . VAL A 1 174 ? 7.894 6.606 12.521 1.00 82.25 174 VAL A CA 1
ATOM 1247 C C . VAL A 1 174 ? 6.669 5.693 12.561 1.00 82.25 174 VAL A C 1
ATOM 1249 O O . VAL A 1 174 ? 5.723 5.951 13.311 1.00 82.25 174 VAL A O 1
ATOM 1252 N N . MET A 1 175 ? 6.699 4.596 11.799 1.00 82.00 175 MET A N 1
ATOM 1253 C CA . MET A 1 175 ? 5.634 3.592 11.791 1.00 82.00 175 MET A CA 1
ATOM 1254 C C . MET A 1 175 ? 5.488 2.914 13.157 1.00 82.00 175 MET A C 1
ATOM 1256 O O . MET A 1 175 ? 4.367 2.760 13.641 1.00 82.00 175 MET A O 1
ATOM 1260 N N . LEU A 1 176 ? 6.604 2.564 13.807 1.00 80.56 176 LEU A N 1
ATOM 1261 C CA . LEU A 1 176 ? 6.611 1.943 15.131 1.00 80.56 176 LEU A CA 1
ATOM 1262 C C . LEU A 1 176 ? 6.023 2.880 16.193 1.00 80.56 176 LEU A C 1
ATOM 1264 O O . LEU A 1 176 ? 5.111 2.483 16.916 1.00 80.56 176 LEU A O 1
ATOM 1268 N N . ILE A 1 177 ? 6.494 4.131 16.252 1.00 82.62 177 ILE A N 1
ATOM 1269 C CA . ILE A 1 177 ? 5.996 5.140 17.202 1.00 82.62 177 ILE A CA 1
ATOM 1270 C C . ILE A 1 177 ? 4.492 5.348 17.013 1.00 82.62 177 ILE A C 1
ATOM 1272 O O . ILE A 1 177 ? 3.734 5.343 17.983 1.00 82.62 177 ILE A O 1
ATOM 1276 N N . SER A 1 178 ? 4.046 5.470 15.763 1.00 79.69 178 SER A N 1
ATOM 1277 C CA . SER A 1 178 ? 2.634 5.668 15.438 1.00 79.69 178 SER A CA 1
ATOM 1278 C C . SER A 1 178 ? 1.778 4.465 15.848 1.00 79.69 178 SER A C 1
ATO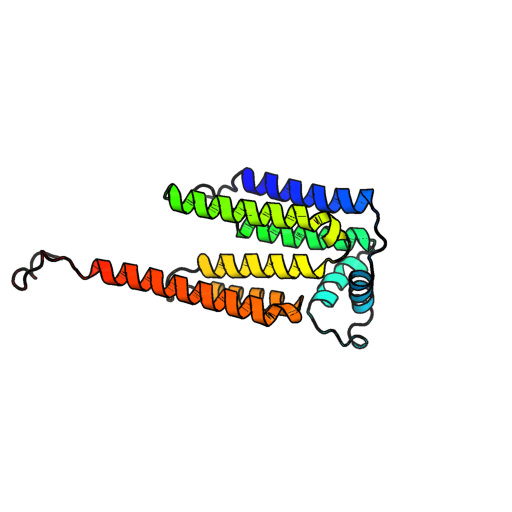M 1280 O O . SER A 1 178 ? 0.718 4.646 16.446 1.00 79.69 178 SER A O 1
ATOM 1282 N N . ALA A 1 179 ? 2.238 3.237 15.581 1.00 74.19 179 ALA A N 1
ATOM 1283 C CA . ALA A 1 179 ? 1.538 2.012 15.965 1.00 74.19 179 ALA A CA 1
ATOM 1284 C C . ALA A 1 179 ? 1.437 1.855 17.492 1.00 74.19 179 ALA A C 1
ATOM 1286 O O . ALA A 1 179 ? 0.365 1.531 18.009 1.00 74.19 179 ALA A O 1
ATOM 1287 N N . VAL A 1 180 ? 2.522 2.144 18.220 1.00 79.06 180 VAL A N 1
ATOM 1288 C CA . VAL A 1 180 ? 2.545 2.127 19.691 1.00 79.06 180 VAL A CA 1
ATOM 1289 C C . VAL A 1 180 ? 1.592 3.178 20.254 1.00 79.06 180 VAL A C 1
ATOM 1291 O O . VAL A 1 180 ? 0.762 2.847 21.100 1.00 79.06 180 VAL A O 1
ATOM 1294 N N . ALA A 1 181 ? 1.644 4.416 19.757 1.00 79.19 181 ALA A N 1
ATOM 1295 C CA . ALA A 1 181 ? 0.765 5.493 20.204 1.00 79.19 181 ALA A CA 1
ATOM 1296 C C . ALA A 1 181 ? -0.717 5.135 20.007 1.00 79.19 181 ALA A C 1
ATOM 1298 O O . ALA A 1 181 ? -1.524 5.290 20.925 1.00 79.19 181 ALA A O 1
ATOM 1299 N N . LEU A 1 182 ? -1.075 4.584 18.845 1.00 74.56 182 LEU A N 1
ATOM 1300 C CA . LEU A 1 182 ? -2.447 4.168 18.551 1.00 74.56 182 LEU A CA 1
ATOM 1301 C C . LEU A 1 182 ? -2.898 2.992 19.431 1.00 74.56 182 LEU A C 1
ATOM 1303 O O . LEU A 1 182 ? -4.039 2.961 19.899 1.00 74.56 182 LEU A O 1
ATOM 1307 N N . GLY A 1 183 ? -1.993 2.043 19.688 1.00 72.81 183 GLY A N 1
ATOM 1308 C CA . GLY A 1 183 ? -2.215 0.944 20.622 1.00 72.81 183 GLY A CA 1
ATOM 1309 C C . GLY A 1 183 ? -2.501 1.453 22.034 1.00 72.81 183 GLY A C 1
ATOM 1310 O O . GLY A 1 183 ? -3.518 1.085 22.622 1.00 72.81 183 GLY A O 1
ATOM 1311 N N . LEU A 1 184 ? -1.660 2.354 22.551 1.00 75.44 184 LEU A N 1
ATOM 1312 C CA . LEU A 1 184 ? -1.820 2.969 23.872 1.00 75.44 184 LEU A CA 1
ATOM 1313 C C . LEU A 1 184 ? -3.133 3.753 23.990 1.00 75.44 184 LEU A C 1
ATOM 1315 O O . LEU A 1 184 ? -3.856 3.575 24.969 1.00 75.44 184 LEU A O 1
ATOM 1319 N N . MET A 1 185 ? -3.496 4.555 22.981 1.00 74.06 185 MET A N 1
ATOM 1320 C CA . MET A 1 185 ? -4.781 5.269 22.954 1.00 74.06 185 MET A CA 1
ATOM 1321 C C . MET A 1 185 ? -5.968 4.304 23.015 1.00 74.06 185 MET A C 1
ATOM 1323 O O . MET A 1 185 ? -6.932 4.540 23.745 1.00 74.06 185 MET A O 1
ATOM 1327 N N . ARG A 1 186 ? -5.899 3.183 22.289 1.00 69.50 186 ARG A N 1
ATOM 1328 C CA . ARG A 1 186 ? -6.952 2.165 22.310 1.00 69.50 186 ARG A CA 1
ATOM 1329 C C . ARG A 1 186 ? -7.050 1.476 23.672 1.00 69.50 186 ARG A C 1
ATOM 1331 O O . ARG A 1 186 ? -8.161 1.292 24.165 1.00 69.50 186 ARG A O 1
ATOM 1338 N N . TYR A 1 187 ? -5.922 1.137 24.295 1.00 70.62 187 TYR A N 1
ATOM 1339 C CA . TYR A 1 187 ? -5.904 0.588 25.654 1.00 70.62 187 TYR A CA 1
ATOM 1340 C C . TYR A 1 187 ? -6.490 1.571 26.674 1.00 70.62 187 TYR A C 1
ATOM 1342 O O . TYR A 1 187 ? -7.323 1.169 27.487 1.00 70.62 187 TYR A O 1
ATOM 1350 N N . ALA A 1 188 ? -6.136 2.857 26.589 1.00 69.56 188 ALA A N 1
ATOM 1351 C CA . ALA A 1 188 ? -6.679 3.900 27.457 1.00 69.56 188 ALA A CA 1
ATOM 1352 C C . ALA A 1 188 ? -8.204 4.057 27.298 1.00 69.56 188 ALA A C 1
ATOM 1354 O O . ALA A 1 188 ? -8.926 4.131 28.292 1.00 69.56 188 ALA A O 1
ATOM 1355 N N . LEU A 1 189 ? -8.716 4.039 26.062 1.00 63.91 189 LEU A N 1
ATOM 1356 C CA . LEU A 1 189 ? -10.152 4.136 25.776 1.00 63.91 189 LEU A CA 1
ATOM 1357 C C . LEU A 1 189 ? -10.937 2.916 26.280 1.00 63.91 189 LEU A C 1
ATOM 1359 O O . LEU A 1 189 ? -11.984 3.081 26.905 1.00 63.91 189 LEU A O 1
ATOM 1363 N N . VAL A 1 190 ? -10.424 1.702 26.055 1.00 62.50 190 VAL A N 1
ATOM 1364 C CA . VAL A 1 190 ? -11.061 0.460 26.529 1.00 62.50 190 VAL A CA 1
ATOM 1365 C C . VAL A 1 190 ? -11.049 0.391 28.062 1.00 62.50 190 VAL A C 1
ATOM 1367 O O . VAL A 1 190 ? -12.073 0.066 28.669 1.00 62.50 190 VAL A O 1
ATOM 1370 N N . GLY A 1 191 ? -9.934 0.768 28.697 1.00 57.84 191 GLY A N 1
ATOM 1371 C CA . GLY A 1 191 ? -9.818 0.856 30.155 1.00 57.84 191 GLY A CA 1
ATOM 1372 C C . GLY A 1 191 ? -10.779 1.879 30.772 1.00 57.84 191 GLY A C 1
ATOM 1373 O O . GLY A 1 191 ? -11.437 1.583 31.768 1.00 57.84 191 GLY A O 1
ATOM 1374 N N . ALA A 1 192 ? -10.950 3.045 30.140 1.00 56.66 192 ALA A N 1
ATOM 1375 C CA . ALA A 1 192 ? -11.889 4.076 30.587 1.00 56.66 192 ALA A CA 1
ATOM 1376 C C . ALA A 1 192 ? -13.362 3.632 30.487 1.00 56.66 192 ALA A C 1
ATOM 1378 O O . ALA A 1 192 ? -14.171 3.962 31.358 1.00 56.66 192 ALA A O 1
ATOM 1379 N N . THR A 1 193 ? -13.722 2.852 29.461 1.00 52.94 193 THR A N 1
ATOM 1380 C CA . THR A 1 193 ? -15.074 2.277 29.340 1.00 52.94 193 THR A CA 1
ATOM 1381 C C . THR A 1 193 ? -15.338 1.146 30.334 1.00 52.94 193 THR A C 1
ATOM 1383 O O . THR A 1 193 ? -16.437 1.075 30.879 1.00 52.94 193 THR A O 1
ATOM 1386 N N . ALA A 1 194 ? -14.336 0.314 30.644 1.00 52.03 194 ALA A N 1
ATOM 1387 C CA . ALA A 1 194 ? -14.452 -0.742 31.654 1.00 52.03 194 ALA A CA 1
ATOM 1388 C C . ALA A 1 194 ? -14.537 -0.184 33.091 1.00 52.03 194 ALA A C 1
ATOM 1390 O O . ALA A 1 194 ? -15.174 -0.783 33.955 1.00 52.03 194 ALA A O 1
ATOM 1391 N N . GLY A 1 195 ? -13.946 0.989 33.347 1.00 44.41 195 GLY A N 1
ATOM 1392 C CA . GLY A 1 195 ? -14.062 1.693 34.628 1.00 44.41 195 GLY A CA 1
ATOM 1393 C C . GLY A 1 195 ? -15.442 2.315 34.885 1.00 44.41 195 GLY A C 1
ATOM 1394 O O . GLY A 1 195 ? -15.879 2.372 36.032 1.00 44.41 195 GLY A O 1
ATOM 1395 N N . ARG A 1 196 ? -16.172 2.736 33.839 1.00 45.28 196 ARG A N 1
ATOM 1396 C CA . ARG A 1 196 ? -17.509 3.352 33.983 1.00 45.28 196 ARG A CA 1
ATOM 1397 C C . ARG A 1 196 ? -18.639 2.367 34.272 1.00 45.28 196 ARG A C 1
ATOM 1399 O O . ARG A 1 196 ? -19.657 2.794 34.801 1.00 45.28 196 ARG A O 1
ATOM 1406 N N . SER A 1 197 ? -18.483 1.075 33.981 1.00 44.28 197 SER A N 1
ATOM 1407 C CA . SER A 1 197 ? -19.517 0.078 34.300 1.00 44.28 197 SER A CA 1
ATOM 1408 C C . SER A 1 197 ? -19.465 -0.424 35.750 1.00 44.28 197 SER A C 1
ATOM 1410 O O . SER A 1 197 ? -20.328 -1.201 36.145 1.00 44.28 197 SER A O 1
ATOM 1412 N N . ARG A 1 198 ? -18.461 -0.017 36.547 1.00 46.84 198 ARG A N 1
ATOM 1413 C CA . ARG A 1 198 ? -18.310 -0.425 37.960 1.00 46.84 198 ARG A CA 1
ATOM 1414 C C . ARG A 1 198 ? -18.847 0.571 38.983 1.00 46.84 198 ARG A C 1
ATOM 1416 O O . ARG A 1 198 ? -18.906 0.228 40.158 1.00 46.84 198 ARG A O 1
ATOM 1423 N N . TRP A 1 199 ? -19.253 1.768 38.571 1.00 47.31 199 TRP A N 1
ATOM 1424 C CA . TRP A 1 199 ? -19.850 2.749 39.475 1.00 47.31 199 TRP A CA 1
ATOM 1425 C C . TRP A 1 199 ? -21.334 2.910 39.155 1.00 47.31 199 TRP A C 1
ATOM 1427 O O . TRP A 1 199 ? -21.745 3.837 38.464 1.00 47.31 199 TRP A O 1
ATOM 1437 N N . ASN A 1 200 ? -22.136 1.973 39.664 1.00 46.88 200 ASN A N 1
ATOM 1438 C CA . ASN A 1 200 ? -23.541 2.238 39.931 1.00 46.88 200 ASN A CA 1
ATOM 1439 C C . ASN A 1 200 ? -23.630 2.755 41.380 1.00 46.88 200 ASN A C 1
ATOM 1441 O O . ASN A 1 200 ? -23.555 1.943 42.304 1.00 46.88 200 ASN A O 1
ATOM 1445 N N . PRO A 1 201 ? -23.740 4.075 41.622 1.00 50.25 201 PRO A N 1
ATOM 1446 C CA . PRO A 1 201 ? -23.842 4.618 42.980 1.00 50.25 201 PRO A CA 1
ATOM 1447 C C . PRO A 1 201 ? -25.114 4.166 43.723 1.00 50.25 201 PRO A C 1
ATOM 1449 O O . PRO A 1 201 ? -25.224 4.399 44.922 1.00 50.25 201 PRO A O 1
ATOM 1452 N N . GLY A 1 202 ? -26.060 3.510 43.034 1.00 46.78 202 GLY A N 1
ATOM 1453 C CA . GLY A 1 202 ? -27.301 2.989 43.611 1.00 46.78 202 GLY A CA 1
ATOM 1454 C C . GLY A 1 202 ? -27.213 1.601 44.256 1.00 46.78 202 GLY A C 1
ATOM 1455 O O . GLY A 1 202 ? -28.161 1.199 44.920 1.00 46.78 202 GLY A O 1
ATOM 1456 N N . CYS A 1 203 ? -26.108 0.859 44.116 1.00 48.06 203 CYS A N 1
ATOM 1457 C CA . CYS A 1 203 ? -25.949 -0.433 44.796 1.00 48.06 203 CYS A CA 1
ATOM 1458 C C . CYS A 1 203 ? -25.288 -0.235 46.165 1.00 48.06 203 CYS A C 1
ATOM 1460 O O . CYS A 1 203 ? -24.121 -0.570 46.383 1.00 48.06 203 CYS A O 1
ATOM 1462 N N . THR A 1 204 ? -26.041 0.322 47.112 1.00 50.19 204 THR A N 1
ATOM 1463 C CA . THR A 1 204 ? -25.689 0.221 48.529 1.00 50.19 204 THR A CA 1
ATOM 1464 C C . THR A 1 204 ? -25.662 -1.249 48.942 1.00 50.19 204 THR A C 1
ATOM 1466 O O . THR A 1 204 ? -26.506 -2.044 48.544 1.00 50.19 204 THR A O 1
ATOM 1469 N N . ARG A 1 205 ? -24.665 -1.600 49.756 1.00 49.34 205 ARG A N 1
ATOM 1470 C CA . ARG A 1 205 ? -24.191 -2.941 50.151 1.00 49.34 205 ARG A CA 1
ATOM 1471 C C . ARG A 1 205 ? -25.230 -3.959 50.674 1.00 49.34 205 ARG A C 1
ATOM 1473 O O . ARG A 1 205 ? -24.810 -5.032 51.092 1.00 49.34 205 ARG A O 1
ATOM 1480 N N . ARG A 1 206 ? -26.529 -3.647 50.712 1.00 46.62 206 ARG A N 1
ATOM 1481 C CA . ARG A 1 206 ? -27.579 -4.489 51.308 1.00 46.62 206 ARG A CA 1
ATOM 1482 C C . ARG A 1 206 ? -28.447 -5.275 50.322 1.00 46.62 206 ARG A C 1
ATOM 1484 O O . ARG A 1 206 ? -29.002 -6.276 50.750 1.00 46.62 206 ARG A O 1
ATOM 1491 N N . ASP A 1 207 ? -28.458 -4.948 49.031 1.00 43.72 207 ASP A N 1
ATOM 1492 C CA . ASP A 1 207 ? -29.407 -5.566 48.085 1.00 43.72 207 ASP A CA 1
ATOM 1493 C C . ASP A 1 207 ? -28.714 -6.434 47.021 1.00 43.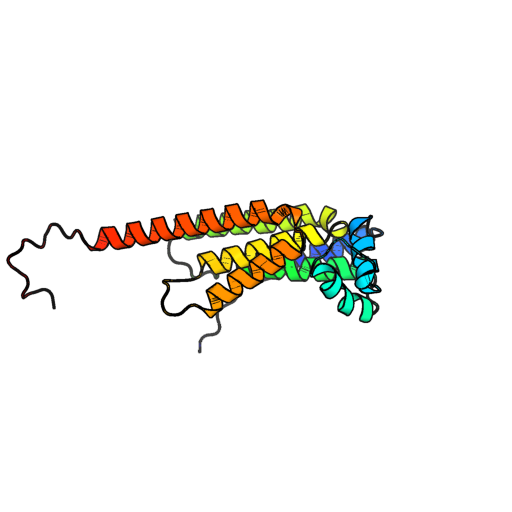72 207 ASP A C 1
ATOM 1495 O O . ASP A 1 207 ? -28.913 -6.274 45.821 1.00 43.72 207 ASP A O 1
ATOM 1499 N N . TRP A 1 208 ? -27.868 -7.375 47.453 1.00 46.47 208 TRP A N 1
ATOM 1500 C CA . TRP A 1 208 ? -27.167 -8.301 46.543 1.00 46.47 208 TRP A CA 1
ATOM 1501 C C . TRP A 1 208 ? -28.058 -9.409 45.958 1.00 46.47 208 TRP A C 1
ATOM 1503 O O . TRP A 1 208 ? -27.630 -10.120 45.052 1.00 46.47 208 TRP A O 1
ATOM 1513 N N . VAL A 1 209 ? -29.285 -9.571 46.457 1.00 50.72 209 VAL A N 1
ATOM 1514 C CA . VAL A 1 209 ? -30.170 -10.688 46.078 1.00 50.72 209 VAL A CA 1
ATOM 1515 C C . VAL A 1 209 ? -30.998 -10.380 44.821 1.00 50.72 209 VAL A C 1
ATOM 1517 O O . VAL A 1 209 ? -31.506 -11.296 44.187 1.00 50.72 209 VAL A O 1
ATOM 1520 N N . SER A 1 210 ? -31.081 -9.118 44.397 1.00 39.50 210 SER A N 1
ATOM 1521 C CA . SER A 1 210 ? -32.032 -8.682 43.359 1.00 39.50 210 SER A CA 1
ATOM 1522 C C . SER A 1 210 ? -31.411 -8.426 41.978 1.00 39.50 210 SER A C 1
ATOM 1524 O O . SER A 1 210 ? -32.086 -7.884 41.105 1.00 39.50 210 SER A O 1
ATOM 1526 N N . CYS A 1 211 ? -30.129 -8.744 41.769 1.00 42.75 211 CYS A N 1
ATOM 1527 C CA . CYS A 1 211 ? -29.410 -8.436 40.522 1.00 42.75 211 CYS A CA 1
ATOM 1528 C C . CYS A 1 211 ? -28.924 -9.669 39.739 1.00 42.75 211 CYS A C 1
ATOM 1530 O O . CYS A 1 211 ? -27.933 -9.566 39.014 1.00 42.75 211 CYS A O 1
ATOM 1532 N N . TRP A 1 212 ? -29.618 -10.801 39.862 1.00 45.88 212 TRP A N 1
ATOM 1533 C CA . TRP A 1 212 ? -29.446 -11.963 38.984 1.00 45.88 212 TRP A CA 1
ATOM 1534 C C . TRP A 1 212 ? -30.685 -12.178 38.122 1.00 45.88 212 TRP A C 1
ATOM 1536 O O . TRP A 1 212 ? -31.799 -12.094 38.683 1.00 45.88 212 TRP A O 1
#

Sequence (212 aa):
MRLPQVGGGRIAAALLAIAAFFGIAAMFRPEPVSDFLYYWMIADAPALYHKGGVVGELFGPVKGAAIAPYWGAALLNACFAVAAIFAVVPATNAAGSRARLVSVLGALVVVLAILAAAPAAALVATDLMAFSTFVVGMSLLVRAAPIAQRWPAAVGTVLILAVSASLRPIYAPVMLISAVALGLMRYALVGATAGRSRWNPGCTRRDWVSCW

Radius of gyration: 21.87 Å; chains: 1; bounding box: 56×30×71 Å

pLDDT: mean 72.0, std 13.48, range [36.25, 89.44]

Secondary structure (DSSP, 8-state):
-PPP---HHHHHHHHHHHHHHHHHHHHH-PPPPTHHHHHHHHTT-GGG--S-STHHHHHHHHHHTT--HHHHHHHHHHHHHHHHHHHHSPPTT-S-HHHHHHHHHHHHHHHHHHHHHHHHHTT-HHHHHHHHHHHHHHHHHHH--SGGG-HHHHHHHHHHHHHHHHH-GGGHHHHHHHHHHHHHHHHHHHHHHHHHTT--TT--TT-TTS--